Protein AF-0000000079879321 (afdb_homodimer)

Organism: NCBI:txid29920

Structure (mmCIF, N/CA/C/O backbone):
data_AF-0000000079879321-model_v1
#
loop_
_entity.id
_entity.type
_entity.pdbx_description
1 polymer 'Retrotransposon gag domain-containing protein'
#
loop_
_atom_site.group_PDB
_atom_site.id
_atom_site.type_symbol
_atom_site.label_atom_id
_atom_site.label_alt_id
_atom_site.label_comp_id
_atom_site.label_asym_id
_atom_site.label_entity_id
_atom_site.label_seq_id
_atom_site.pdbx_PDB_ins_code
_atom_site.Cartn_x
_atom_site.Cartn_y
_atom_site.Cartn_z
_atom_site.occupancy
_atom_site.B_iso_or_equiv
_atom_site.auth_seq_id
_atom_site.auth_comp_id
_atom_site.auth_asym_id
_atom_site.auth_atom_id
_atom_site.pdbx_PDB_model_num
ATOM 1 N N . MET A 1 1 ? -42.531 7.75 -38.906 1 34.31 1 MET A N 1
ATOM 2 C CA . MET A 1 1 ? -41.281 7.082 -38.562 1 34.31 1 MET A CA 1
ATOM 3 C C . MET A 1 1 ? -40.406 7.988 -37.719 1 34.31 1 MET A C 1
ATOM 5 O O . MET A 1 1 ? -39.344 7.57 -37.25 1 34.31 1 MET A O 1
ATOM 9 N N . ALA A 1 2 ? -40.469 9.336 -37.844 1 41.25 2 ALA A N 1
ATOM 10 C CA . ALA A 1 2 ? -39.562 10.445 -37.594 1 41.25 2 ALA A CA 1
ATOM 11 C C . ALA A 1 2 ? -39.438 10.727 -36.094 1 41.25 2 ALA A C 1
ATOM 13 O O . ALA A 1 2 ? -38.375 11.031 -35.594 1 41.25 2 ALA A O 1
ATOM 14 N N . MET A 1 3 ? -40.562 10.773 -35.375 1 37.56 3 MET A N 1
ATOM 15 C CA . MET A 1 3 ? -40.625 11.516 -34.125 1 37.56 3 MET A CA 1
ATOM 16 C C . MET A 1 3 ? -39.938 10.758 -33 1 37.56 3 MET A C 1
ATOM 18 O O . MET A 1 3 ? -39.875 11.234 -31.875 1 37.56 3 MET A O 1
ATOM 22 N N . GLU A 1 4 ? -39.844 9.406 -33.094 1 39.94 4 GLU A N 1
ATOM 23 C CA . GLU A 1 4 ? -39.469 8.617 -31.938 1 39.94 4 GLU A CA 1
ATOM 24 C C . GLU A 1 4 ? -38 8.797 -31.609 1 39.94 4 GLU A C 1
ATOM 26 O O . GLU A 1 4 ? -37.531 8.336 -30.562 1 39.94 4 GLU A O 1
ATOM 31 N N . SER A 1 5 ? -37.156 9.289 -32.531 1 41.06 5 SER A N 1
ATOM 32 C CA . SER A 1 5 ? -35.719 9.227 -32.375 1 41.06 5 SER A CA 1
ATOM 33 C C . SER A 1 5 ? -35.25 10.258 -31.359 1 41.06 5 SER A C 1
ATOM 35 O O . SER A 1 5 ? -34.062 10.305 -31.031 1 41.06 5 SER A O 1
ATOM 37 N N . ALA A 1 6 ? -36.031 11.32 -31.078 1 39.09 6 ALA A N 1
ATOM 38 C CA . ALA A 1 6 ? -35.438 12.469 -30.375 1 39.09 6 ALA A CA 1
ATOM 39 C C . ALA A 1 6 ? -35.188 12.141 -28.922 1 39.09 6 ALA A C 1
ATOM 41 O O . ALA A 1 6 ? -34.344 12.773 -28.281 1 39.09 6 ALA A O 1
ATOM 42 N N . LEU A 1 7 ? -36.031 11.328 -28.328 1 34.91 7 LEU A N 1
ATOM 43 C CA . LEU A 1 7 ? -36 11.25 -26.875 1 34.91 7 LEU A CA 1
ATOM 44 C C . LEU A 1 7 ? -34.75 10.5 -26.391 1 34.91 7 LEU A C 1
ATOM 46 O O . LEU A 1 7 ? -34.375 10.641 -25.219 1 34.91 7 LEU A O 1
ATOM 50 N N . LEU A 1 8 ? -34.406 9.5 -27.172 1 35.19 8 LEU A N 1
ATOM 51 C CA . LEU A 1 8 ? -33.438 8.617 -26.516 1 35.19 8 LEU A CA 1
ATOM 52 C C . LEU A 1 8 ? -32.125 9.344 -26.266 1 35.19 8 LEU A C 1
ATOM 54 O O . LEU A 1 8 ? -31.266 8.852 -25.516 1 35.19 8 LEU A O 1
ATOM 58 N N . GLN A 1 9 ? -31.828 10.336 -27.109 1 34.53 9 GLN A N 1
ATOM 59 C CA . GLN A 1 9 ? -30.391 10.578 -27.234 1 34.53 9 GLN A CA 1
ATOM 60 C C . GLN A 1 9 ? -29.844 11.25 -25.969 1 34.53 9 GLN A C 1
ATOM 62 O O . GLN A 1 9 ? -28.672 11.086 -25.641 1 34.53 9 GLN A O 1
ATOM 67 N N . ASN A 1 10 ? -30.547 12.273 -25.5 1 33.62 10 ASN A N 1
ATOM 68 C CA . ASN A 1 10 ? -29.734 13.266 -24.781 1 33.62 10 ASN A CA 1
ATOM 69 C C . ASN A 1 10 ? -29.375 12.789 -23.391 1 33.62 10 ASN A C 1
ATOM 71 O O . ASN A 1 10 ? -30.047 13.117 -22.406 1 33.62 10 ASN A O 1
ATOM 75 N N . GLU A 1 11 ? -29.344 11.547 -23.094 1 36.88 11 GLU A N 1
ATOM 76 C CA . GLU A 1 11 ? -28.766 11.367 -21.781 1 36.88 11 GLU A CA 1
ATOM 77 C C . GLU A 1 11 ? -27.406 12.055 -21.672 1 36.88 11 GLU A C 1
ATOM 79 O O . GLU A 1 11 ? -26.406 11.539 -22.156 1 36.88 11 GLU A O 1
ATOM 84 N N . GLN A 1 12 ? -27.406 13.352 -21.906 1 35 12 GLN A N 1
ATOM 85 C CA . GLN A 1 12 ? -26.203 14.125 -21.625 1 35 12 GLN A CA 1
ATOM 86 C C . GLN A 1 12 ? -25.578 13.719 -20.297 1 35 12 GLN A C 1
ATOM 88 O O . GLN A 1 12 ? -26.234 13.773 -19.25 1 35 12 GLN A O 1
ATOM 93 N N . GLN A 1 13 ? -24.828 12.648 -20.297 1 37.25 13 GLN A N 1
ATOM 94 C CA . GLN A 1 13 ? -23.859 12.461 -19.219 1 37.25 13 GLN A CA 1
ATOM 95 C C . GLN A 1 13 ? -23.359 13.805 -18.688 1 37.25 13 GLN A C 1
ATOM 97 O O . GLN A 1 13 ? -22.891 14.641 -19.469 1 37.25 13 GLN A O 1
ATOM 102 N N . CYS A 1 14 ? -24.078 14.5 -17.922 1 34.16 14 CYS A N 1
ATOM 103 C CA . CYS A 1 14 ? -23.688 15.75 -17.266 1 34.16 14 CYS A CA 1
ATOM 104 C C . CYS A 1 14 ? -22.203 15.773 -16.984 1 34.16 14 CYS A C 1
ATOM 106 O O . CYS A 1 14 ? -21.734 15.133 -16.031 1 34.16 14 CYS A O 1
ATOM 108 N N . THR A 1 15 ? -21.359 15.734 -17.938 1 41.88 15 THR A N 1
ATOM 109 C CA . THR A 1 15 ? -19.906 15.883 -18.062 1 41.88 15 THR A CA 1
ATOM 110 C C . THR A 1 15 ? -19.438 17.172 -17.391 1 41.88 15 THR A C 1
ATOM 112 O O . THR A 1 15 ? -18.297 17.594 -17.562 1 41.88 15 THR A O 1
ATOM 115 N N . LEU A 1 16 ? -20.391 18.016 -17 1 41.34 16 LEU A N 1
ATOM 116 C CA . LEU A 1 16 ? -19.844 19.312 -16.609 1 41.34 16 LEU A CA 1
ATOM 117 C C . LEU A 1 16 ? -18.844 19.156 -15.469 1 41.34 16 LEU A C 1
ATOM 119 O O . LEU A 1 16 ? -17.984 20.016 -15.281 1 41.34 16 LEU A O 1
ATOM 123 N N . PHE A 1 17 ? -19.344 18.516 -14.391 1 43 17 PHE A N 1
ATOM 124 C CA . PHE A 1 17 ? -18.453 18.531 -13.227 1 43 17 PHE A CA 1
ATOM 125 C C . PHE A 1 17 ? -17.422 17.406 -13.312 1 43 17 PHE A C 1
ATOM 127 O O . PHE A 1 17 ? -17.781 16.25 -13.57 1 43 17 PHE A O 1
ATOM 134 N N . PRO A 1 18 ? -16.203 17.844 -13.578 1 47.19 18 PRO A N 1
ATOM 135 C CA . PRO A 1 18 ? -15.211 16.781 -13.617 1 47.19 18 PRO A CA 1
ATOM 136 C C . PRO A 1 18 ? -15.461 15.711 -12.555 1 47.19 18 PRO A C 1
ATOM 138 O O . PRO A 1 18 ? -16.031 16 -11.5 1 47.19 18 PRO A O 1
ATOM 141 N N . THR A 1 19 ? -15.539 14.5 -12.922 1 50.75 19 THR A N 1
ATOM 142 C CA . THR A 1 19 ? -15.555 13.445 -11.914 1 50.75 19 THR A CA 1
ATOM 143 C C . THR A 1 19 ? -14.438 13.656 -10.898 1 50.75 19 THR A C 1
ATOM 145 O O . THR A 1 19 ? -13.492 14.406 -11.156 1 50.75 19 THR A O 1
ATOM 148 N N . TRP A 1 20 ? -14.641 13.234 -9.68 1 45.25 20 TRP A N 1
ATOM 149 C CA . TRP A 1 20 ? -13.609 13.352 -8.656 1 45.25 20 TRP A CA 1
ATOM 150 C C . TRP A 1 20 ? -12.242 12.938 -9.203 1 45.25 20 TRP A C 1
ATOM 152 O O . TRP A 1 20 ? -11.234 13.594 -8.938 1 45.25 20 TRP A O 1
ATOM 162 N N . ALA A 1 21 ? -12.344 11.922 -10.031 1 50.78 21 ALA A N 1
ATOM 163 C CA . ALA A 1 21 ? -11.117 11.484 -10.688 1 50.78 21 ALA A CA 1
ATOM 164 C C . ALA A 1 21 ? -10.562 12.57 -11.602 1 50.78 21 ALA A C 1
ATOM 166 O O . ALA A 1 21 ? -9.352 12.805 -11.648 1 50.78 21 ALA A O 1
ATOM 167 N N . GLN A 1 22 ? -11.438 13.195 -12.258 1 53.81 22 GLN A N 1
ATOM 168 C CA . GLN A 1 22 ? -11.023 14.258 -13.164 1 53.81 22 GLN A CA 1
ATOM 169 C C . GLN A 1 22 ? -10.547 15.484 -12.391 1 53.81 22 GLN A C 1
ATOM 171 O O . GLN A 1 22 ? -9.562 16.125 -12.758 1 53.81 22 GLN A O 1
ATOM 176 N N . LEU A 1 23 ? -11.211 15.883 -11.383 1 52.97 23 LEU A N 1
ATOM 177 C CA . LEU A 1 23 ? -10.805 17 -10.547 1 52.97 23 LEU A CA 1
ATOM 178 C C . LEU A 1 23 ? -9.453 16.734 -9.891 1 52.97 23 LEU A C 1
ATOM 180 O O . LEU A 1 23 ? -8.578 17.594 -9.883 1 52.97 23 LEU A O 1
ATOM 184 N N . LYS A 1 24 ? -9.266 15.523 -9.438 1 51.12 24 LYS A N 1
ATOM 185 C CA . LYS A 1 24 ? -7.984 15.102 -8.898 1 51.12 24 LYS A CA 1
ATOM 186 C C . LYS A 1 24 ? -6.871 15.258 -9.93 1 51.12 24 LYS A C 1
ATOM 188 O O . LYS A 1 24 ? -5.793 15.758 -9.617 1 51.12 24 LYS A O 1
ATOM 193 N N . GLN A 1 25 ? -7.258 14.891 -11.117 1 55.41 25 GLN A N 1
ATOM 194 C CA . GLN A 1 25 ? -6.281 15.016 -12.195 1 55.41 25 GLN A CA 1
ATOM 195 C C . GLN A 1 25 ? -5.984 16.484 -12.492 1 55.41 25 GLN A C 1
ATOM 197 O O . GLN A 1 25 ? -4.832 16.859 -12.719 1 55.41 25 GLN A O 1
ATOM 202 N N . GLN A 1 26 ? -6.922 17.297 -12.5 1 52.28 26 GLN A N 1
ATOM 203 C CA . GLN A 1 26 ? -6.719 18.719 -12.797 1 52.28 26 GLN A CA 1
ATOM 204 C C . GLN A 1 26 ? -5.93 19.391 -11.68 1 52.28 26 GLN A C 1
ATOM 206 O O . GLN A 1 26 ? -5.043 20.219 -11.953 1 52.28 26 GLN A O 1
ATOM 211 N N . LEU A 1 27 ? -6.203 19.172 -10.539 1 52.53 27 LEU A N 1
ATOM 212 C CA . LEU A 1 27 ? -5.496 19.797 -9.422 1 52.53 27 LEU A CA 1
ATOM 213 C C . LEU A 1 27 ? -4.047 19.328 -9.367 1 52.53 27 LEU A C 1
ATOM 215 O O . LEU A 1 27 ? -3.146 20.109 -9.055 1 52.53 27 LEU A O 1
ATOM 219 N N . SER A 1 28 ? -3.889 18.078 -9.781 1 54.16 28 SER A N 1
ATOM 220 C CA . SER A 1 28 ? -2.514 17.594 -9.875 1 54.16 28 SER A CA 1
ATOM 221 C C . SER A 1 28 ? -1.718 18.406 -10.898 1 54.16 28 SER A C 1
ATOM 223 O O . SER A 1 28 ? -0.492 18.5 -10.797 1 54.16 28 SER A O 1
ATOM 225 N N . ARG A 1 29 ? -2.373 18.922 -11.859 1 50.75 29 ARG A N 1
ATOM 226 C CA . ARG A 1 29 ? -1.717 19.734 -12.875 1 50.75 29 ARG A CA 1
ATOM 227 C C . ARG A 1 29 ? -1.3 21.094 -12.312 1 50.75 29 ARG A C 1
ATOM 229 O O . ARG A 1 29 ? -0.275 21.641 -12.711 1 50.75 29 ARG A O 1
ATOM 236 N N . VAL A 1 30 ? -2.016 21.703 -11.648 1 48.59 30 VAL A N 1
ATOM 237 C CA . VAL A 1 30 ? -1.719 23.047 -11.148 1 48.59 30 VAL A CA 1
ATOM 238 C C . VAL A 1 30 ? -0.737 22.953 -9.984 1 48.59 30 VAL A C 1
ATOM 240 O O . VAL A 1 30 ? 0.076 23.859 -9.781 1 48.59 30 VAL A O 1
ATOM 243 N N . PHE A 1 31 ? -0.775 22 -9.18 1 47.91 31 PHE A N 1
ATOM 244 C CA . PHE A 1 31 ? 0.153 21.734 -8.086 1 47.91 31 PHE A CA 1
ATOM 245 C C . PHE A 1 31 ? 0.965 20.469 -8.352 1 47.91 31 PHE A C 1
ATOM 247 O O . PHE A 1 31 ? 0.596 19.391 -7.902 1 47.91 31 PHE A O 1
ATOM 254 N N . PRO A 1 32 ? 1.852 20.484 -9.383 1 49.59 32 PRO A N 1
ATOM 255 C CA . PRO A 1 32 ? 2.537 19.438 -10.141 1 49.59 32 PRO A CA 1
ATOM 256 C C . PRO A 1 32 ? 3.229 18.406 -9.242 1 49.59 32 PRO A C 1
ATOM 258 O O . PRO A 1 32 ? 3.045 17.203 -9.422 1 49.59 32 PRO A O 1
ATOM 261 N N . PRO A 1 33 ? 4.633 18.703 -8.906 1 51.84 33 PRO A N 1
ATOM 262 C CA . PRO A 1 33 ? 5.723 17.719 -8.93 1 51.84 33 PRO A CA 1
ATOM 263 C C . PRO A 1 33 ? 5.469 16.531 -8.008 1 51.84 33 PRO A C 1
ATOM 265 O O . PRO A 1 33 ? 5.605 15.383 -8.422 1 51.84 33 PRO A O 1
ATOM 268 N N . LEU A 1 34 ? 5.695 16.797 -6.66 1 54.56 34 LEU A N 1
ATOM 269 C CA . LE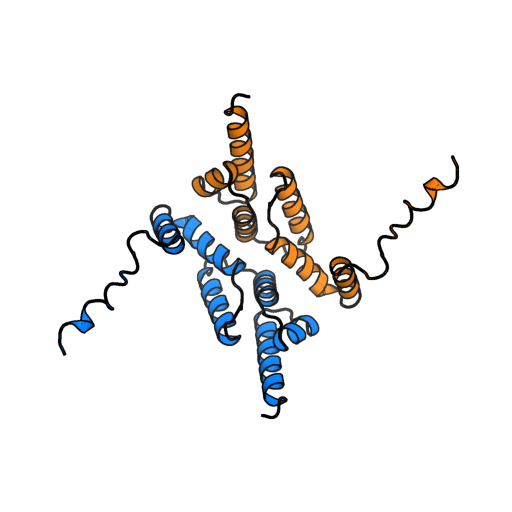U A 1 34 ? 5.492 15.766 -5.652 1 54.56 34 LEU A CA 1
ATOM 270 C C . LEU A 1 34 ? 4.152 15.062 -5.855 1 54.56 34 LEU A C 1
ATOM 272 O O . LEU A 1 34 ? 4.039 13.852 -5.637 1 54.56 34 LEU A O 1
ATOM 276 N N . ASN A 1 35 ? 3.438 15.727 -6.816 1 71.25 35 ASN A N 1
ATOM 277 C CA . ASN A 1 35 ? 2.043 15.305 -6.91 1 71.25 35 ASN A CA 1
ATOM 278 C C . ASN A 1 35 ? 1.877 14.125 -7.863 1 71.25 35 ASN A C 1
ATOM 280 O O . ASN A 1 35 ? 1.122 13.195 -7.582 1 71.25 35 ASN A O 1
ATOM 284 N N . GLN A 1 36 ? 2.865 14.273 -8.844 1 79.81 36 GLN A N 1
ATOM 285 C CA . GLN A 1 36 ? 2.662 13.18 -9.781 1 79.81 36 GLN A CA 1
ATOM 286 C C . GLN A 1 36 ? 3.172 11.859 -9.211 1 79.81 36 GLN A C 1
ATOM 288 O O . GLN A 1 36 ? 2.5 10.828 -9.312 1 79.81 36 GLN A O 1
ATOM 293 N N . ALA A 1 37 ? 4.395 11.914 -8.617 1 82.19 37 ALA A N 1
ATOM 294 C CA . ALA A 1 37 ? 4.973 10.719 -8.008 1 82.19 37 ALA A CA 1
ATOM 295 C C . ALA A 1 37 ? 4.043 10.148 -6.938 1 82.19 37 ALA A C 1
ATOM 297 O O . ALA A 1 37 ? 3.84 8.93 -6.871 1 82.19 37 ALA A O 1
ATOM 298 N N . TYR A 1 38 ? 3.488 11.078 -6.23 1 87.06 38 TYR A N 1
ATOM 299 C CA . TYR A 1 38 ? 2.539 10.656 -5.207 1 87.06 38 TYR A CA 1
ATOM 300 C C . TYR A 1 38 ? 1.329 9.977 -5.832 1 87.06 38 TYR A C 1
ATOM 302 O O . TYR A 1 38 ? 0.874 8.938 -5.348 1 87.06 38 TYR A O 1
ATOM 310 N N . ARG A 1 39 ? 0.84 10.547 -6.832 1 88.25 39 ARG A N 1
ATOM 311 C CA . ARG A 1 39 ? -0.36 10.008 -7.461 1 88.25 39 ARG A CA 1
ATOM 312 C C . ARG A 1 39 ? -0.112 8.602 -8 1 88.25 39 ARG A C 1
ATOM 314 O O . ARG A 1 39 ? -0.945 7.711 -7.824 1 88.25 39 ARG A O 1
ATOM 321 N N . ILE A 1 40 ? 0.993 8.43 -8.641 1 90.75 40 ILE A N 1
ATOM 322 C CA . ILE A 1 40 ? 1.331 7.125 -9.195 1 90.75 40 ILE A CA 1
ATOM 323 C C . ILE A 1 40 ? 1.503 6.117 -8.062 1 90.75 40 ILE A C 1
ATOM 325 O O . ILE A 1 40 ? 0.959 5.012 -8.125 1 90.75 40 ILE A O 1
ATOM 329 N N . GLN A 1 41 ? 2.238 6.52 -7.043 1 92 41 GLN A N 1
ATOM 330 C CA . GLN A 1 41 ? 2.469 5.637 -5.906 1 92 41 GLN A CA 1
ATOM 331 C C . GLN A 1 41 ? 1.16 5.297 -5.199 1 92 41 GLN A C 1
ATOM 333 O O . GLN A 1 41 ? 0.943 4.152 -4.797 1 92 41 GLN A O 1
ATOM 338 N N . SER A 1 42 ? 0.322 6.312 -5.004 1 93.12 42 SER A N 1
ATOM 339 C CA . SER A 1 42 ? -0.978 6.105 -4.375 1 93.12 42 SER A CA 1
ATOM 340 C C . SER A 1 42 ? -1.817 5.102 -5.156 1 93.12 42 SER A C 1
ATOM 342 O O . SER A 1 42 ? -2.416 4.195 -4.574 1 93.12 42 SER A O 1
ATOM 344 N N . ARG A 1 43 ? -1.851 5.234 -6.418 1 93.75 43 ARG A N 1
ATOM 345 C CA . ARG A 1 43 ? -2.604 4.316 -7.266 1 93.75 43 ARG A CA 1
ATOM 346 C C . ARG A 1 43 ? -2.012 2.91 -7.211 1 93.75 43 ARG A C 1
ATOM 348 O O . ARG A 1 43 ? -2.746 1.923 -7.168 1 93.75 43 ARG A O 1
ATOM 355 N N . PHE A 1 44 ? -0.698 2.854 -7.242 1 95.12 44 PHE A N 1
ATOM 356 C CA . PHE A 1 44 ? -0.012 1.57 -7.152 1 95.12 44 PHE A CA 1
ATOM 357 C C . PHE A 1 44 ? -0.396 0.841 -5.871 1 95.12 44 PHE A C 1
ATOM 359 O O . PHE A 1 44 ? -0.764 -0.335 -5.906 1 95.12 44 PHE A O 1
ATOM 366 N N . LEU A 1 45 ? -0.382 1.513 -4.781 1 94.94 45 LEU A N 1
ATOM 367 C CA . LEU A 1 45 ? -0.643 0.915 -3.479 1 94.94 45 LEU A CA 1
ATOM 368 C C . LEU A 1 45 ? -2.105 0.506 -3.35 1 94.94 45 LEU A C 1
ATOM 370 O O . LEU A 1 45 ? -2.432 -0.433 -2.621 1 94.94 45 LEU A O 1
ATOM 374 N N . ALA A 1 46 ? -2.955 1.153 -4.152 1 94.44 46 ALA A N 1
ATOM 375 C CA . ALA A 1 46 ? -4.395 0.926 -4.02 1 94.44 46 ALA A CA 1
ATOM 376 C C . ALA A 1 46 ? -4.887 -0.094 -5.043 1 94.44 46 ALA A C 1
ATOM 378 O O . ALA A 1 46 ? -6.031 -0.544 -4.977 1 94.44 46 ALA A O 1
ATOM 379 N N . THR A 1 47 ? -4.07 -0.443 -5.957 1 96.25 47 THR A N 1
ATOM 380 C CA . THR A 1 47 ? -4.48 -1.271 -7.086 1 96.25 47 THR A CA 1
ATOM 381 C C . THR A 1 47 ? -4.871 -2.67 -6.613 1 96.25 47 THR A C 1
ATOM 383 O O . THR A 1 47 ? -4.16 -3.281 -5.812 1 96.25 47 THR A O 1
ATOM 386 N N . GLN A 1 48 ? -6.012 -3.17 -7.121 1 96.88 48 GLN A N 1
ATOM 387 C CA . GLN A 1 48 ? -6.531 -4.512 -6.875 1 96.88 48 GLN A CA 1
ATOM 388 C C . GLN A 1 48 ? -6.953 -5.184 -8.18 1 96.88 48 GLN A C 1
ATOM 390 O O . GLN A 1 48 ? -7.375 -4.512 -9.125 1 96.88 48 GLN A O 1
ATOM 395 N N . GLN A 1 49 ? -6.914 -6.504 -8.117 1 97.62 49 GLN A N 1
ATOM 396 C CA . GLN A 1 49 ? -7.34 -7.254 -9.289 1 97.62 49 GLN A CA 1
ATOM 397 C C . GLN A 1 49 ? -8.836 -7.082 -9.539 1 97.62 49 GLN A C 1
ATOM 399 O O . GLN A 1 49 ? -9.25 -6.832 -10.672 1 97.62 49 GLN A O 1
ATOM 404 N N . GLY A 1 50 ? -9.617 -7.254 -8.477 1 95.31 50 GLY A N 1
ATOM 405 C CA . GLY A 1 50 ? -11.062 -7.152 -8.641 1 95.31 50 GLY A CA 1
ATOM 406 C C . GLY A 1 50 ? -11.609 -8.125 -9.672 1 95.31 50 GLY A C 1
ATOM 407 O O . GLY A 1 50 ? -11.352 -9.328 -9.594 1 95.31 50 GLY A O 1
ATOM 408 N N . LYS A 1 51 ? -12.359 -7.605 -10.664 1 96 51 LYS A N 1
ATOM 409 C CA . LYS A 1 51 ? -12.984 -8.438 -11.688 1 96 51 LYS A CA 1
ATOM 410 C C . LYS A 1 51 ? -12.086 -8.586 -12.906 1 96 51 LYS A C 1
ATOM 412 O O . LYS A 1 51 ? -12.383 -9.352 -13.82 1 96 51 LYS A O 1
ATOM 417 N N . LYS A 1 52 ? -11.008 -7.977 -12.906 1 95.62 52 LYS A N 1
ATOM 418 C CA . LYS A 1 52 ? -10.094 -8.047 -14.031 1 95.62 52 LYS A CA 1
ATOM 419 C C . LYS A 1 52 ? -9.461 -9.438 -14.148 1 95.62 52 LYS A C 1
ATOM 421 O O . LYS A 1 52 ? -9.266 -10.117 -13.133 1 95.62 52 LYS A O 1
ATOM 426 N N . ASP A 1 53 ? -9.133 -9.711 -15.359 1 96 53 ASP A N 1
ATOM 427 C CA . ASP A 1 53 ? -8.305 -10.898 -15.555 1 96 53 ASP A CA 1
ATOM 428 C C . ASP A 1 53 ? -6.918 -10.711 -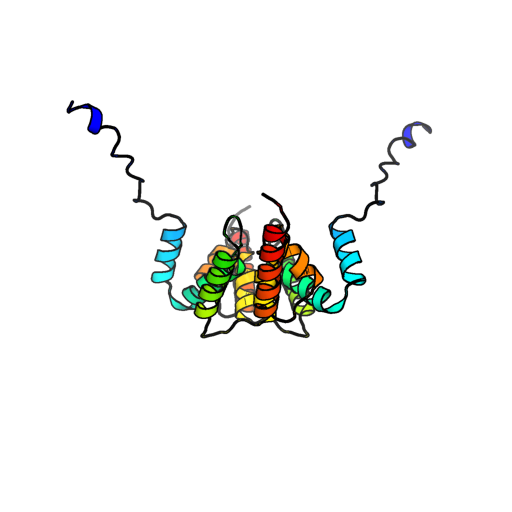14.938 1 96 53 ASP A C 1
ATOM 430 O O . ASP A 1 53 ? -6.422 -9.586 -14.852 1 96 53 ASP A O 1
ATOM 434 N N . LEU A 1 54 ? -6.32 -11.797 -14.594 1 97.62 54 LEU A N 1
ATOM 435 C CA . LEU A 1 54 ? -5.027 -11.766 -13.922 1 97.62 54 LEU A CA 1
ATOM 436 C C . LEU A 1 54 ? -3.99 -11.047 -14.773 1 97.62 54 LEU A C 1
ATOM 438 O O . LEU A 1 54 ? -3.205 -10.242 -14.266 1 97.62 54 LEU A O 1
ATOM 442 N N . LEU A 1 55 ? -3.949 -11.344 -16.016 1 96.56 55 LEU A N 1
ATOM 443 C CA . LEU A 1 55 ? -2.973 -10.727 -16.906 1 96.56 55 LEU A CA 1
ATOM 444 C C . LEU A 1 55 ? -3.186 -9.219 -16.984 1 96.56 55 LEU A C 1
ATOM 446 O O . LEU A 1 55 ? -2.221 -8.453 -17.016 1 96.56 55 LEU A O 1
ATOM 450 N N . ASP A 1 56 ? -4.418 -8.75 -17.031 1 97.56 56 ASP A N 1
ATOM 451 C CA . ASP A 1 56 ? -4.727 -7.328 -17.047 1 97.56 56 ASP A CA 1
ATOM 452 C C . ASP A 1 56 ? -4.281 -6.652 -15.758 1 97.56 56 ASP A C 1
ATOM 454 O O . ASP A 1 56 ? -3.754 -5.539 -15.781 1 97.56 56 ASP A O 1
ATOM 458 N N . TYR A 1 57 ? -4.578 -7.324 -14.703 1 97.88 57 TYR A N 1
ATOM 459 C CA . TYR A 1 57 ? -4.148 -6.828 -13.398 1 97.88 57 TYR A CA 1
ATOM 460 C C . TYR A 1 57 ? -2.633 -6.68 -13.344 1 97.88 57 TYR A C 1
ATOM 462 O O . TYR A 1 57 ? -2.119 -5.645 -12.914 1 97.88 57 TYR A O 1
ATOM 470 N N . VAL A 1 58 ? -1.842 -7.645 -13.766 1 97.75 58 VAL A N 1
ATOM 471 C CA . VAL A 1 58 ? -0.383 -7.641 -13.773 1 97.75 58 VAL A CA 1
ATOM 472 C C . VAL A 1 58 ? 0.128 -6.504 -14.656 1 97.75 58 VAL A C 1
ATOM 474 O O . VAL A 1 58 ? 1.06 -5.789 -14.273 1 97.75 58 VAL A O 1
ATOM 477 N N . GLN A 1 59 ? -0.481 -6.352 -15.797 1 97.62 59 GLN A N 1
ATOM 478 C CA . GLN A 1 59 ? -0.064 -5.301 -16.719 1 97.62 59 GLN A CA 1
ATOM 479 C C . GLN A 1 59 ? -0.289 -3.918 -16.109 1 97.62 59 GLN A C 1
ATOM 481 O O . GLN A 1 59 ? 0.527 -3.012 -16.281 1 97.62 59 GLN A O 1
ATOM 486 N N . GLU A 1 60 ? -1.397 -3.742 -15.469 1 97.19 60 GLU A N 1
ATOM 487 C CA . GLU A 1 60 ? -1.66 -2.482 -14.781 1 97.19 60 GLU A CA 1
ATOM 488 C C . GLU A 1 60 ? -0.589 -2.189 -13.734 1 97.19 60 GLU A C 1
ATOM 490 O O . GLU A 1 60 ? -0.069 -1.074 -13.664 1 97.19 60 GLU A O 1
ATOM 495 N N . LEU A 1 61 ? -0.254 -3.172 -12.945 1 96.81 61 LEU A N 1
ATOM 496 C CA . LEU A 1 61 ? 0.781 -3.006 -11.93 1 96.81 61 LEU A CA 1
ATOM 497 C C . LEU A 1 61 ? 2.117 -2.646 -12.57 1 96.81 61 LEU A C 1
ATOM 499 O O . LEU A 1 61 ? 2.811 -1.739 -12.102 1 96.81 61 LEU A O 1
ATOM 503 N N . ARG A 1 62 ? 2.459 -3.311 -13.586 1 95.25 62 ARG A N 1
ATOM 504 C CA . ARG A 1 62 ? 3.727 -3.064 -14.266 1 95.25 62 ARG A CA 1
ATOM 505 C C . ARG A 1 62 ? 3.779 -1.65 -14.836 1 95.25 62 ARG A C 1
ATOM 507 O O . ARG A 1 62 ? 4.828 -1.005 -14.805 1 95.25 62 ARG A O 1
ATOM 514 N N . T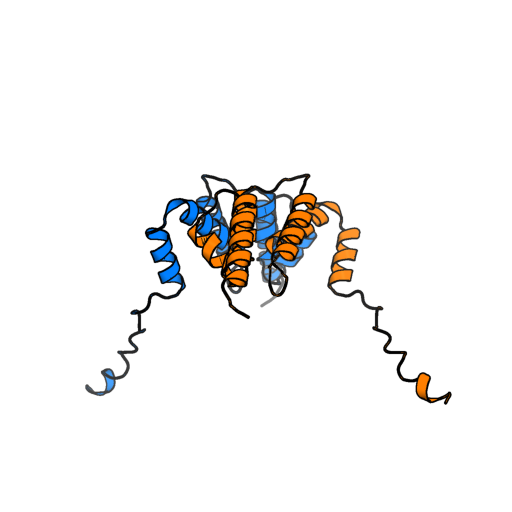HR A 1 63 ? 2.697 -1.211 -15.391 1 95.56 63 THR A N 1
ATOM 515 C CA . THR A 1 63 ? 2.613 0.146 -15.922 1 95.56 63 THR A CA 1
ATOM 516 C C . THR A 1 63 ? 2.848 1.173 -14.812 1 95.56 63 THR A C 1
ATOM 518 O O . THR A 1 63 ? 3.604 2.129 -15 1 95.56 63 THR A O 1
ATOM 521 N N . LEU A 1 64 ? 2.225 0.982 -13.688 1 93.75 64 LEU A N 1
ATOM 522 C CA . LEU A 1 64 ? 2.379 1.892 -12.562 1 93.75 64 LEU A CA 1
ATOM 523 C C . LEU A 1 64 ? 3.809 1.862 -12.031 1 93.75 64 LEU A C 1
ATOM 525 O O . LEU A 1 64 ? 4.379 2.908 -11.711 1 93.75 64 LEU A O 1
ATOM 529 N N . ILE A 1 65 ? 4.406 0.696 -11.969 1 93.56 65 ILE A N 1
ATOM 530 C CA . ILE A 1 65 ? 5.785 0.545 -11.516 1 93.56 65 ILE A CA 1
ATOM 531 C C . ILE A 1 65 ? 6.719 1.312 -12.453 1 93.56 65 ILE A C 1
ATOM 533 O O . ILE A 1 65 ? 7.637 1.995 -12 1 93.56 65 ILE A O 1
ATOM 537 N N . ALA A 1 66 ? 6.477 1.173 -13.688 1 91.94 66 ALA A N 1
ATOM 538 C CA . ALA A 1 66 ? 7.285 1.868 -14.688 1 91.94 66 ALA A CA 1
ATOM 539 C C . ALA A 1 66 ? 7.223 3.379 -14.484 1 91.94 66 ALA A C 1
ATOM 541 O O . ALA A 1 66 ? 8.195 4.086 -14.75 1 91.94 66 ALA A O 1
ATOM 542 N N . GLY A 1 67 ? 6.094 3.848 -13.984 1 87.94 67 GLY A N 1
ATOM 543 C CA . GLY A 1 67 ? 5.906 5.27 -13.734 1 87.94 67 GLY A CA 1
ATOM 544 C C . GLY A 1 67 ? 6.707 5.773 -12.539 1 87.94 67 GLY A C 1
ATOM 545 O O . GLY A 1 67 ? 6.852 6.98 -12.352 1 87.94 67 GLY A O 1
ATOM 546 N N . THR A 1 68 ? 7.195 4.859 -11.797 1 84.56 68 THR A N 1
ATOM 547 C CA . THR A 1 68 ? 7.992 5.238 -10.633 1 84.56 68 THR A CA 1
ATOM 548 C C . THR A 1 68 ? 9.484 5.059 -10.914 1 84.56 68 THR A C 1
ATOM 550 O O . THR A 1 68 ? 10.273 4.863 -9.992 1 84.56 68 THR A O 1
ATOM 553 N N . ALA A 1 69 ? 9.859 5.074 -12.07 1 76.75 69 ALA A N 1
ATOM 554 C CA . ALA A 1 69 ? 11.211 4.762 -12.516 1 76.75 69 ALA A CA 1
ATOM 555 C C . ALA A 1 69 ? 12.234 5.672 -11.852 1 76.75 69 ALA A C 1
ATOM 557 O O . ALA A 1 69 ? 13.367 5.258 -11.578 1 76.75 69 ALA A O 1
ATOM 558 N N . ALA A 1 70 ? 11.883 6.848 -11.562 1 74.56 70 ALA A N 1
ATOM 559 C CA . ALA A 1 70 ? 12.805 7.773 -10.914 1 74.56 70 ALA A CA 1
ATOM 560 C C . ALA A 1 70 ? 13.109 7.332 -9.484 1 74.56 70 ALA A C 1
ATOM 562 O O . ALA A 1 70 ? 14.195 7.59 -8.961 1 74.56 70 ALA A O 1
ATOM 563 N N . ASP A 1 71 ? 12.18 6.582 -8.898 1 76.94 71 ASP A N 1
ATOM 564 C CA . ASP A 1 71 ? 12.305 6.027 -7.551 1 76.94 71 ASP A CA 1
ATOM 565 C C . ASP A 1 71 ? 11.773 4.598 -7.492 1 76.94 71 ASP A C 1
ATOM 567 O O . ASP A 1 71 ? 10.625 4.375 -7.082 1 76.94 71 ASP A O 1
ATOM 571 N N . PRO A 1 72 ? 12.617 3.77 -7.91 1 81.25 72 PRO A N 1
ATOM 572 C CA . PRO A 1 72 ? 12.125 2.396 -8.055 1 81.25 72 PRO A CA 1
ATOM 573 C C . PRO A 1 72 ? 11.602 1.819 -6.738 1 81.25 72 PRO A C 1
ATOM 575 O O . PRO A 1 72 ? 12.172 2.078 -5.676 1 81.25 72 PRO A O 1
ATOM 578 N N . LEU A 1 73 ? 10.562 1.179 -6.871 1 86.56 73 LEU A N 1
ATOM 579 C CA . LEU A 1 73 ? 9.945 0.535 -5.715 1 86.56 73 LEU A CA 1
ATOM 580 C C . LEU A 1 73 ? 10.688 -0.739 -5.336 1 86.56 73 LEU A C 1
ATOM 582 O O . LEU A 1 73 ? 11.133 -1.486 -6.211 1 86.56 73 LEU A O 1
ATOM 586 N N . PRO A 1 74 ? 10.812 -0.911 -4.078 1 87.88 74 PRO A N 1
ATOM 587 C CA . PRO A 1 74 ? 11.453 -2.164 -3.666 1 87.88 74 PRO A CA 1
ATOM 588 C C . PRO A 1 74 ? 10.648 -3.396 -4.082 1 87.88 74 PRO A C 1
ATOM 590 O O . PRO A 1 74 ? 9.414 -3.365 -4.082 1 87.88 74 PRO A O 1
ATOM 593 N N . GLU A 1 75 ? 11.43 -4.469 -4.32 1 89.56 75 GLU A N 1
ATOM 594 C CA . GLU A 1 75 ? 10.82 -5.73 -4.734 1 89.56 75 GLU A CA 1
ATOM 595 C C . GLU A 1 75 ? 9.844 -6.246 -3.682 1 89.56 75 GLU A C 1
ATOM 597 O O . GLU A 1 75 ? 8.773 -6.754 -4.02 1 89.56 75 GLU A O 1
ATOM 602 N N . ALA A 1 76 ? 10.195 -6.043 -2.449 1 89 76 ALA A N 1
ATOM 603 C CA . ALA A 1 76 ? 9.359 -6.543 -1.361 1 89 76 ALA A CA 1
ATOM 604 C C . ALA A 1 76 ? 7.992 -5.859 -1.359 1 89 76 ALA A C 1
ATOM 606 O O . ALA A 1 76 ? 6.973 -6.5 -1.098 1 89 76 ALA A O 1
ATOM 607 N N . ILE A 1 77 ? 7.965 -4.609 -1.682 1 91.81 77 ILE A N 1
ATOM 608 C CA . ILE A 1 77 ? 6.719 -3.854 -1.725 1 91.81 77 ILE A CA 1
ATOM 609 C C . ILE A 1 77 ? 5.898 -4.277 -2.941 1 91.81 77 ILE A C 1
ATOM 611 O O . ILE A 1 77 ? 4.691 -4.504 -2.838 1 91.81 77 ILE A O 1
ATOM 615 N N . THR A 1 78 ? 6.574 -4.383 -4.066 1 94.12 78 THR A N 1
ATOM 616 C CA . THR A 1 78 ? 5.902 -4.805 -5.289 1 94.12 78 THR A CA 1
ATOM 617 C C . THR A 1 78 ? 5.266 -6.18 -5.109 1 94.12 78 THR A C 1
ATOM 619 O O . THR A 1 78 ? 4.121 -6.398 -5.512 1 94.12 78 THR A O 1
ATOM 622 N N . LEU A 1 79 ? 5.996 -7.039 -4.508 1 94.75 79 LEU A N 1
ATOM 623 C CA . LEU A 1 79 ? 5.496 -8.383 -4.23 1 94.75 79 LEU A CA 1
ATOM 624 C C . LEU A 1 79 ? 4.27 -8.328 -3.326 1 94.75 79 LEU A C 1
ATOM 626 O O . LEU A 1 79 ? 3.258 -8.969 -3.609 1 94.75 79 LEU A O 1
ATOM 630 N N . THR A 1 80 ? 4.359 -7.59 -2.23 1 93.94 80 THR A N 1
ATOM 631 C CA . THR A 1 80 ? 3.275 -7.5 -1.261 1 93.94 80 THR A CA 1
ATOM 632 C C . THR A 1 80 ? 2.021 -6.918 -1.903 1 93.94 80 THR A C 1
ATOM 634 O O . THR A 1 80 ? 0.917 -7.426 -1.698 1 93.94 80 THR A O 1
ATOM 637 N N . VAL A 1 81 ? 2.178 -5.859 -2.693 1 96 81 VAL A N 1
ATOM 638 C CA . VAL A 1 81 ? 1.04 -5.223 -3.35 1 96 81 VAL A CA 1
ATOM 639 C C . VAL A 1 81 ? 0.376 -6.215 -4.305 1 96 81 VAL A C 1
ATOM 641 O O . VAL A 1 81 ? -0.852 -6.324 -4.34 1 96 81 VAL A O 1
ATOM 644 N N . PHE A 1 82 ? 1.158 -6.93 -5.113 1 97.38 82 PHE A N 1
ATOM 645 C CA . PHE A 1 82 ? 0.619 -7.934 -6.023 1 97.38 82 PHE A CA 1
ATOM 646 C C . PHE A 1 82 ? -0.171 -8.984 -5.258 1 97.38 82 PHE A C 1
ATOM 648 O O . PHE A 1 82 ? -1.314 -9.289 -5.605 1 97.38 82 PHE A O 1
ATOM 655 N N . MET A 1 83 ? 0.417 -9.516 -4.215 1 95.81 83 MET A N 1
ATOM 656 C CA . MET A 1 83 ? -0.195 -10.594 -3.447 1 95.81 83 MET A CA 1
ATOM 657 C C . MET A 1 83 ? -1.497 -10.133 -2.801 1 95.81 83 MET A C 1
ATOM 659 O O . MET A 1 83 ? -2.508 -10.836 -2.861 1 95.81 83 MET A O 1
ATOM 663 N N . GLU A 1 84 ? -1.477 -8.961 -2.223 1 94.25 84 GLU A N 1
ATOM 664 C CA . GLU A 1 84 ? -2.654 -8.422 -1.545 1 94.25 84 GLU A CA 1
ATOM 665 C C . GLU A 1 84 ? -3.768 -8.109 -2.539 1 94.25 84 GLU A C 1
ATOM 667 O O . GLU A 1 84 ? -4.949 -8.164 -2.191 1 94.25 84 GLU A O 1
ATOM 672 N N . GLY A 1 85 ? -3.412 -7.805 -3.75 1 97.12 85 GLY A N 1
ATOM 673 C CA . GLY A 1 85 ? -4.391 -7.371 -4.734 1 97.12 85 GLY A CA 1
ATOM 674 C C . GLY A 1 85 ? -5.066 -8.523 -5.453 1 97.12 85 GLY A C 1
ATOM 675 O O . GLY A 1 85 ? -6.07 -8.336 -6.141 1 97.12 85 GLY A O 1
ATOM 676 N N . LEU A 1 86 ? -4.574 -9.695 -5.293 1 97.06 86 LEU A N 1
ATOM 677 C CA . LEU A 1 86 ? -5.137 -10.859 -5.965 1 97.06 86 LEU A CA 1
ATOM 678 C C . LEU A 1 86 ? -6.539 -11.164 -5.449 1 97.06 86 LEU A C 1
ATOM 680 O O . LEU A 1 86 ? -6.785 -11.102 -4.242 1 97.06 86 LEU A O 1
ATOM 684 N N . ARG A 1 87 ? -7.395 -11.508 -6.355 1 96.31 87 ARG A N 1
ATOM 685 C CA . ARG A 1 87 ? -8.695 -12.016 -5.926 1 96.31 87 ARG A CA 1
ATOM 686 C C . ARG A 1 87 ? -8.586 -13.453 -5.422 1 96.31 87 ARG A C 1
ATOM 688 O O . ARG A 1 87 ? -7.602 -14.141 -5.699 1 96.31 87 ARG A O 1
ATOM 695 N N . THR A 1 88 ? -9.656 -13.859 -4.645 1 92.44 88 THR A N 1
ATOM 696 C CA . THR A 1 88 ? -9.695 -15.25 -4.211 1 92.44 88 THR A CA 1
ATOM 697 C C . THR A 1 88 ? -9.789 -16.188 -5.414 1 92.44 88 THR A C 1
ATOM 699 O O . THR A 1 88 ? -10.758 -16.125 -6.18 1 92.44 88 THR A O 1
ATOM 702 N N . SER A 1 89 ? -8.789 -17.047 -5.602 1 92.5 89 SER A N 1
ATOM 703 C CA . SER A 1 89 ? -8.672 -17.922 -6.754 1 92.5 89 SER A CA 1
ATOM 704 C C . SER A 1 89 ? -7.594 -18.984 -6.531 1 92.5 89 SER A C 1
ATOM 706 O O . SER A 1 89 ? -6.926 -19 -5.492 1 92.5 89 SER A O 1
ATOM 708 N N . ALA A 1 90 ? -7.52 -19.891 -7.473 1 92.56 90 ALA A N 1
ATOM 709 C CA . ALA A 1 90 ? -6.445 -20.875 -7.441 1 92.56 90 ALA A CA 1
ATOM 710 C C . ALA A 1 90 ? -5.078 -20.188 -7.5 1 92.56 90 ALA A C 1
ATOM 712 O O . ALA A 1 90 ? -4.129 -20.641 -6.852 1 92.56 90 ALA A O 1
ATOM 713 N N . GLY A 1 91 ? -4.965 -19.109 -8.25 1 95.44 91 GLY A N 1
ATOM 714 C CA . GLY A 1 91 ? -3.725 -18.359 -8.352 1 95.44 91 GLY A CA 1
ATOM 715 C C . GLY A 1 91 ? -3.266 -17.781 -7.027 1 95.44 91 GLY A C 1
ATOM 716 O O . GLY A 1 91 ? -2.096 -17.906 -6.66 1 95.44 91 GLY A O 1
ATOM 717 N N . ARG A 1 92 ? -4.191 -17.156 -6.359 1 94.5 92 ARG A N 1
ATOM 718 C CA . ARG A 1 92 ? -3.855 -16.594 -5.059 1 94.5 92 ARG A CA 1
ATOM 719 C C . ARG A 1 92 ? -3.422 -17.688 -4.082 1 94.5 92 ARG A C 1
ATOM 721 O O . ARG A 1 92 ? -2.412 -17.531 -3.389 1 94.5 92 ARG A O 1
ATOM 728 N N . THR A 1 93 ? -4.18 -18.75 -4.055 1 92.06 93 THR A N 1
ATOM 729 C CA . THR A 1 93 ? -3.885 -19.859 -3.15 1 92.06 93 THR A CA 1
ATOM 730 C C . THR A 1 93 ? -2.467 -20.375 -3.377 1 92.06 93 THR A C 1
ATOM 732 O O . THR A 1 93 ? -1.713 -20.578 -2.422 1 92.06 93 THR A O 1
ATOM 735 N N . GLU A 1 94 ? -2.135 -20.516 -4.57 1 94.31 94 GLU A N 1
ATOM 736 C CA . GLU A 1 94 ? -0.824 -21.078 -4.902 1 94.31 94 GLU A CA 1
ATOM 737 C C . GLU A 1 94 ? 0.29 -20.078 -4.574 1 94.31 94 GLU A C 1
ATOM 739 O O . GLU A 1 94 ? 1.361 -20.484 -4.105 1 94.31 94 GLU A O 1
ATOM 744 N N . VAL A 1 95 ? 0.068 -18.812 -4.82 1 94.62 95 VAL A N 1
ATOM 745 C CA . VAL A 1 95 ? 1.071 -17.797 -4.539 1 94.62 95 VAL A CA 1
ATOM 746 C C . VAL A 1 95 ? 1.384 -17.766 -3.043 1 94.62 95 VAL A C 1
ATOM 748 O O . VAL A 1 95 ? 2.547 -17.672 -2.646 1 94.62 95 VAL A O 1
ATOM 751 N N . PHE A 1 96 ? 0.397 -17.859 -2.238 1 90.88 96 PHE A N 1
ATOM 752 C CA . PHE A 1 96 ? 0.589 -17.812 -0.794 1 90.88 96 PHE A CA 1
ATOM 753 C C . PHE A 1 96 ? 1.182 -19.109 -0.277 1 90.88 96 PHE A C 1
ATOM 755 O O . PHE A 1 96 ? 1.842 -19.141 0.765 1 90.88 96 PHE A O 1
ATOM 762 N N . ARG A 1 97 ? 1.062 -20.156 -1.036 1 90 97 ARG A N 1
ATOM 763 C CA . ARG A 1 97 ? 1.645 -21.438 -0.66 1 90 97 ARG A CA 1
ATOM 764 C C . ARG A 1 97 ? 3.131 -21.484 -0.997 1 90 97 ARG A C 1
ATOM 766 O O . ARG A 1 97 ? 3.943 -21.938 -0.182 1 90 97 ARG A O 1
ATOM 773 N N . VAL A 1 98 ? 3.512 -21.031 -2.164 1 88.38 98 VAL A N 1
ATOM 774 C CA . VAL A 1 98 ? 4.863 -21.156 -2.699 1 88.38 98 VAL A CA 1
ATOM 775 C C . VAL A 1 98 ? 5.781 -20.141 -2.02 1 88.38 98 VAL A C 1
ATOM 777 O O . VAL A 1 98 ? 6.973 -20.391 -1.834 1 88.38 98 VAL A O 1
ATOM 780 N N . HIS A 1 99 ? 5.258 -18.922 -1.603 1 84.44 99 HIS A N 1
ATOM 781 C CA . HIS A 1 99 ? 6.027 -17.859 -0.956 1 84.44 99 HIS A CA 1
ATOM 782 C C . HIS A 1 99 ? 7.191 -17.406 -1.831 1 84.44 99 HIS A C 1
ATOM 784 O O . HIS A 1 99 ? 8.336 -17.391 -1.383 1 84.44 99 HIS A O 1
ATOM 790 N N . SER A 1 100 ? 6.906 -16.859 -2.896 1 87.69 100 SER A N 1
ATOM 791 C CA . SER A 1 100 ? 7.895 -16.375 -3.852 1 87.69 100 SER A CA 1
ATOM 792 C C . SER A 1 100 ? 8.68 -15.203 -3.279 1 87.69 100 SER A C 1
ATOM 794 O O . SER A 1 100 ? 8.148 -14.414 -2.494 1 87.69 100 SER A O 1
ATOM 796 N N . SER A 1 101 ? 9.938 -15.094 -3.699 1 86.56 101 SER A N 1
ATOM 797 C CA . SER A 1 101 ? 10.805 -14.031 -3.215 1 86.56 101 SER A CA 1
ATOM 798 C C . SER A 1 101 ? 10.734 -12.805 -4.117 1 86.56 101 SER A C 1
ATOM 800 O O . SER A 1 101 ? 11.25 -11.734 -3.768 1 86.56 101 SER A O 1
ATOM 802 N N . SER A 1 102 ? 10.172 -12.984 -5.254 1 92.5 102 SER A N 1
ATOM 803 C CA . SER A 1 102 ? 10.055 -11.852 -6.172 1 92.5 102 SER A CA 1
ATOM 804 C C . SER A 1 102 ? 8.648 -11.773 -6.762 1 92.5 102 SER A C 1
ATOM 806 O O . SER A 1 102 ? 7.941 -12.781 -6.836 1 92.5 102 SER A O 1
ATOM 808 N N . SER A 1 103 ? 8.336 -10.547 -7.184 1 95 103 SER A N 1
ATOM 809 C CA . SER A 1 103 ? 7.02 -10.32 -7.77 1 95 103 SER A CA 1
ATOM 810 C C . SER A 1 103 ? 6.863 -11.07 -9.086 1 95 103 SER A C 1
ATOM 812 O O . SER A 1 103 ? 5.801 -11.641 -9.359 1 95 103 SER A O 1
ATOM 814 N N . GLU A 1 104 ? 7.887 -11.125 -9.898 1 96.12 104 GLU A N 1
ATOM 815 C CA . GLU A 1 104 ? 7.789 -11.805 -11.188 1 96.12 104 GLU A CA 1
ATOM 816 C C . GLU A 1 104 ? 7.602 -13.305 -11.008 1 96.12 104 GLU A C 1
ATOM 818 O O . GLU A 1 104 ? 6.848 -13.938 -11.75 1 96.12 104 GLU A O 1
ATOM 823 N N . GLU A 1 105 ? 8.297 -13.836 -10.094 1 96.5 105 GLU A N 1
ATOM 824 C CA . GLU A 1 105 ? 8.086 -15.25 -9.781 1 96.5 105 GLU A CA 1
ATOM 825 C C . GLU A 1 105 ? 6.664 -15.5 -9.305 1 96.5 105 GLU A C 1
ATOM 827 O O . GLU A 1 105 ? 6.031 -16.484 -9.711 1 96.5 105 GLU A O 1
ATOM 832 N N . ALA A 1 106 ? 6.199 -14.664 -8.406 1 97 106 ALA A N 1
ATOM 833 C CA . ALA A 1 106 ? 4.832 -14.797 -7.902 1 97 106 ALA A CA 1
ATOM 834 C C . ALA A 1 106 ? 3.818 -14.719 -9.039 1 97 106 ALA A C 1
ATOM 836 O O . ALA A 1 106 ? 2.838 -15.469 -9.055 1 97 106 ALA A O 1
ATOM 837 N N . VAL A 1 107 ? 4.047 -13.82 -9.953 1 98.06 107 VAL A N 1
ATOM 838 C CA . VAL A 1 107 ? 3.182 -13.68 -11.117 1 98.06 107 VAL A CA 1
ATOM 839 C C . VAL A 1 107 ? 3.16 -14.992 -11.906 1 98.06 107 VAL A C 1
ATOM 841 O O . VAL A 1 107 ? 2.092 -15.477 -12.289 1 98.06 107 VAL A O 1
ATOM 844 N N . SER A 1 108 ? 4.301 -15.531 -12.141 1 98.06 108 SER A N 1
ATOM 845 C CA . SER A 1 108 ? 4.406 -16.781 -12.883 1 98.06 108 SER A CA 1
ATOM 846 C C . SER A 1 108 ? 3.66 -17.906 -12.172 1 98.06 108 SER A C 1
ATOM 848 O O . SER A 1 108 ? 2.947 -18.688 -12.812 1 98.06 108 SER A O 1
ATOM 850 N N . VAL A 1 109 ? 3.838 -17.984 -10.922 1 97.25 109 VAL A N 1
ATOM 851 C CA . VAL A 1 109 ? 3.166 -19 -10.109 1 97.25 109 VAL A CA 1
ATOM 852 C C . VAL A 1 109 ? 1.652 -18.844 -10.242 1 97.25 109 VAL A C 1
ATOM 854 O O . VAL A 1 109 ? 0.936 -19.828 -10.438 1 97.25 109 VAL A O 1
ATOM 857 N N . ALA A 1 110 ? 1.17 -17.609 -10.109 1 97.75 110 ALA A N 1
ATOM 858 C CA . ALA A 1 110 ? -0.263 -17.344 -10.188 1 97.75 110 ALA A CA 1
ATOM 859 C C . ALA A 1 110 ? -0.819 -17.719 -11.555 1 97.75 110 ALA A C 1
ATOM 861 O O . ALA A 1 110 ? -1.861 -18.375 -11.656 1 97.75 110 ALA A O 1
ATOM 862 N N . LEU A 1 111 ? -0.151 -17.297 -12.57 1 97.38 111 LEU A N 1
ATOM 863 C CA . LEU A 1 111 ? -0.602 -17.562 -13.93 1 97.38 111 LEU A CA 1
ATOM 864 C C . LEU A 1 111 ? -0.652 -19.062 -14.211 1 97.38 111 LEU A C 1
ATOM 866 O O . LEU A 1 111 ? -1.607 -19.547 -14.82 1 97.38 111 LEU A O 1
ATOM 870 N N . ASN A 1 112 ? 0.345 -19.75 -13.828 1 96.75 112 ASN A N 1
ATOM 871 C CA . ASN A 1 112 ? 0.398 -21.203 -14.016 1 96.75 112 ASN A CA 1
ATOM 872 C C . ASN A 1 112 ?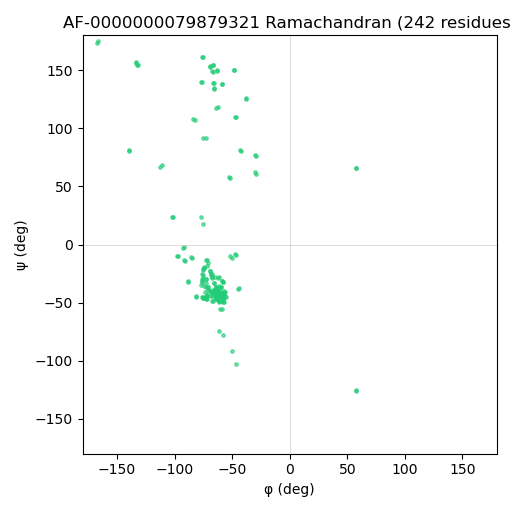 -0.726 -21.906 -13.266 1 96.75 112 ASN A C 1
ATOM 874 O O . ASN A 1 112 ? -1.338 -22.844 -13.797 1 96.75 112 ASN A O 1
ATOM 878 N N . ALA A 1 113 ? -0.962 -21.484 -12.062 1 96 113 ALA A N 1
ATOM 879 C CA . ALA A 1 113 ? -2.027 -22.078 -11.258 1 96 113 ALA A CA 1
ATOM 880 C C . ALA A 1 113 ? -3.393 -21.859 -11.898 1 96 113 ALA A C 1
ATOM 882 O O . ALA A 1 113 ? -4.23 -22.75 -11.914 1 96 113 ALA A O 1
ATOM 883 N N . GLU A 1 114 ? -3.627 -20.641 -12.344 1 94.38 114 GLU A N 1
ATOM 884 C CA . GLU A 1 114 ? -4.895 -20.359 -13.016 1 94.38 114 GLU A CA 1
ATOM 885 C C . GLU A 1 114 ? -5.055 -21.188 -14.281 1 94.38 114 GLU A C 1
ATOM 887 O O . GLU A 1 114 ? -6.152 -21.672 -14.57 1 94.38 114 GLU A O 1
ATOM 892 N N . HIS A 1 115 ? -3.996 -21.297 -15.039 1 93.25 115 HIS A N 1
ATOM 893 C CA . HIS A 1 115 ? -4.016 -22.094 -16.25 1 93.25 115 HIS A CA 1
ATOM 894 C C . HIS A 1 115 ? -4.328 -23.562 -15.945 1 93.25 115 HIS A C 1
ATOM 896 O O . HIS A 1 115 ? -5.152 -24.172 -16.625 1 93.25 115 HIS A O 1
ATOM 902 N N . SER A 1 116 ? -3.701 -24.094 -14.945 1 92 116 SER A N 1
ATOM 903 C CA . SER A 1 116 ? -3.906 -25.484 -14.539 1 92 116 SER A CA 1
ATOM 904 C C . SER A 1 116 ? -5.332 -25.719 -14.055 1 92 116 SER A C 1
ATOM 906 O O . SER A 1 116 ? -5.93 -26.75 -14.344 1 92 116 SER A O 1
ATOM 908 N N . PHE A 1 117 ? -5.828 -24.797 -13.328 1 88.06 117 PHE A N 1
ATOM 909 C CA . PHE A 1 117 ? -7.188 -24.906 -12.805 1 88.06 117 PHE A CA 1
ATOM 910 C C . PHE A 1 117 ? -8.203 -24.906 -13.938 1 88.06 117 PHE A C 1
ATOM 912 O O . PHE A 1 117 ? -9.164 -25.688 -13.922 1 88.06 117 PHE A O 1
ATOM 919 N N . ARG A 1 118 ? -8.078 -24.078 -14.812 1 86.56 118 ARG A N 1
ATOM 920 C CA . ARG A 1 118 ? -8.984 -24 -15.945 1 86.56 118 ARG A CA 1
ATOM 921 C C . ARG A 1 118 ? -8.922 -25.25 -16.797 1 86.56 118 ARG A C 1
ATOM 923 O O . ARG A 1 118 ? -9.938 -25.703 -17.344 1 86.56 118 ARG A O 1
ATOM 930 N N . SER A 1 119 ? -7.73 -25.781 -16.938 1 86.31 119 SER A N 1
ATOM 931 C CA . SER A 1 119 ? -7.547 -26.969 -17.75 1 86.31 119 SER A CA 1
ATOM 932 C C . SER A 1 119 ? -8.102 -28.203 -17.047 1 86.31 119 SER A C 1
ATOM 934 O O . SER A 1 119 ? -8.453 -29.188 -17.703 1 86.31 119 SER A O 1
ATOM 936 N N . ALA A 1 120 ? -8.117 -28.281 -15.781 1 80.31 120 ALA A N 1
ATOM 937 C CA . ALA A 1 120 ? -8.617 -29.406 -15 1 80.31 120 ALA A CA 1
ATOM 938 C C . ALA A 1 120 ? -10.148 -29.422 -14.984 1 80.31 120 ALA A C 1
ATOM 940 O O . ALA A 1 120 ? -10.758 -30.438 -14.664 1 80.31 120 ALA A O 1
ATOM 941 N N . ARG A 1 121 ? -10.898 -28.344 -15.086 1 72.31 121 ARG A N 1
ATOM 942 C CA . ARG A 1 121 ? -12.352 -28.328 -15.094 1 72.31 121 ARG A CA 1
ATOM 943 C C . ARG A 1 121 ? -12.898 -28.797 -16.438 1 72.31 121 ARG A C 1
ATOM 945 O O . ARG A 1 121 ? -12.656 -28.172 -17.469 1 72.31 121 ARG A O 1
ATOM 952 N N . PRO A 1 122 ? -13.156 -30.031 -16.562 1 59.91 122 PRO A N 1
ATOM 953 C CA . PRO A 1 122 ? -13.797 -30.531 -17.781 1 59.91 122 PRO A CA 1
ATOM 954 C C . PRO A 1 122 ? -15 -29.703 -18.188 1 59.91 122 PRO A C 1
ATOM 956 O O . PRO A 1 122 ? -15.688 -29.125 -17.344 1 59.91 122 PRO A O 1
ATOM 959 N N . GLY A 1 123 ? -15.023 -28.922 -19.25 1 44.12 123 GLY A N 1
ATOM 960 C CA . GLY A 1 123 ? -16.297 -28.469 -19.766 1 44.12 123 GLY A CA 1
ATOM 961 C C . GLY A 1 123 ? -17.406 -29.516 -19.641 1 44.12 123 GLY A C 1
ATOM 962 O O . GLY A 1 123 ? -17.109 -30.703 -19.5 1 44.12 123 GLY A O 1
ATOM 963 N N . MET B 1 1 ? -30.719 -13.867 47.594 1 33.16 1 MET B N 1
ATOM 964 C CA . MET B 1 1 ? -29.531 -13.148 47.156 1 33.16 1 MET B CA 1
ATOM 965 C C . MET B 1 1 ? -28.75 -13.969 46.125 1 33.16 1 MET B C 1
ATOM 967 O O . MET B 1 1 ? -27.922 -13.43 45.406 1 33.16 1 MET B O 1
ATOM 971 N N . ALA B 1 2 ? -28.625 -15.328 46.312 1 40.97 2 ALA B N 1
ATOM 972 C CA . ALA B 1 2 ? -27.625 -16.266 45.812 1 40.97 2 ALA B CA 1
ATOM 973 C C . ALA B 1 2 ? -27.844 -16.578 44.344 1 40.97 2 ALA B C 1
ATOM 975 O O . ALA B 1 2 ? -26.875 -16.719 43.562 1 40.97 2 ALA B O 1
ATOM 976 N N . MET B 1 3 ? -29.078 -16.828 43.969 1 38.91 3 MET B N 1
ATOM 977 C CA . MET B 1 3 ? -29.312 -17.609 42.75 1 38.91 3 MET B CA 1
ATOM 978 C C . MET B 1 3 ? -29.062 -16.766 41.5 1 38.91 3 MET B C 1
ATOM 980 O O . MET B 1 3 ? -29.172 -17.266 40.375 1 38.91 3 MET B O 1
ATOM 984 N N . GLU B 1 4 ? -29.219 -15.414 41.625 1 40.53 4 GLU B N 1
ATOM 985 C CA . GLU B 1 4 ? -29.25 -14.602 40.406 1 40.53 4 GLU B CA 1
ATOM 986 C C . GLU B 1 4 ? -27.859 -14.523 39.75 1 40.53 4 GLU B C 1
ATOM 988 O O . GLU B 1 4 ? -27.703 -13.945 38.688 1 40.53 4 GLU B O 1
ATOM 993 N N . SER B 1 5 ? -26.797 -14.883 40.5 1 42.47 5 SER B N 1
ATOM 994 C CA . SER B 1 5 ? -25.453 -14.578 40.031 1 42.47 5 SER B CA 1
ATOM 995 C C . SER B 1 5 ? -25.031 -15.523 38.906 1 42.47 5 SER B C 1
ATOM 997 O O . SER B 1 5 ? -23.969 -15.367 38.344 1 42.47 5 SER B O 1
ATOM 999 N N . ALA B 1 6 ? -25.672 -16.719 38.812 1 39.91 6 ALA B N 1
ATOM 1000 C CA . ALA B 1 6 ? -25.094 -17.75 37.969 1 39.91 6 ALA B CA 1
ATOM 1001 C C . ALA B 1 6 ? -25.219 -17.406 36.5 1 39.91 6 ALA B C 1
ATOM 1003 O O . ALA B 1 6 ? -24.391 -17.812 35.688 1 39.91 6 ALA B O 1
ATOM 1004 N N . LEU B 1 7 ? -26.328 -16.781 36.125 1 35 7 LEU B N 1
ATOM 1005 C CA . LEU B 1 7 ? -26.641 -16.719 34.719 1 35 7 LEU B CA 1
ATOM 1006 C C . LEU B 1 7 ? -25.703 -15.773 33.969 1 35 7 LEU B C 1
ATOM 1008 O O . LEU B 1 7 ? -25.469 -15.93 32.781 1 35 7 LEU B O 1
ATOM 1012 N N . LEU B 1 8 ? -25.359 -14.688 34.688 1 35.66 8 LEU B N 1
ATOM 1013 C CA . LEU B 1 8 ? -24.734 -13.688 33.812 1 35.66 8 LEU B CA 1
ATOM 1014 C C . LEU B 1 8 ? -23.375 -14.164 33.312 1 35.66 8 LEU B C 1
ATOM 1016 O O . LEU B 1 8 ? -22.812 -13.578 32.406 1 35.66 8 LEU B O 1
ATOM 1020 N N . GLN B 1 9 ? -22.734 -15.055 34.094 1 34.47 9 GLN B N 1
ATOM 1021 C CA . GLN B 1 9 ? -21.297 -15.055 33.875 1 34.47 9 GLN B CA 1
ATOM 1022 C C . GLN B 1 9 ? -20.938 -15.711 32.562 1 34.47 9 GLN B C 1
ATOM 1024 O O . GLN B 1 9 ? -19.875 -15.453 32 1 34.47 9 GLN B O 1
ATOM 1029 N N . ASN B 1 10 ? -21.609 -16.797 32.25 1 33.44 10 ASN B N 1
ATOM 1030 C CA . ASN B 1 10 ? -20.891 -17.688 31.344 1 33.44 10 ASN B CA 1
ATOM 1031 C C . ASN B 1 10 ? -20.891 -17.156 29.906 1 33.44 10 ASN B C 1
ATOM 1033 O O . ASN B 1 10 ? -21.703 -17.594 29.078 1 33.44 10 ASN B O 1
ATOM 1037 N N . GLU B 1 11 ? -21.156 -15.938 29.656 1 36.66 11 GLU B N 1
ATOM 1038 C CA . GLU B 1 11 ? -20.891 -15.672 28.25 1 36.66 11 GLU B CA 1
ATOM 1039 C C . GLU B 1 11 ? -19.5 -16.125 27.844 1 36.66 11 GLU B C 1
ATOM 1041 O O . GLU B 1 11 ? -18.516 -15.445 28.156 1 36.66 11 GLU B O 1
ATOM 1046 N N . GLN B 1 12 ? -19.219 -17.406 28.047 1 35 12 GLN B N 1
ATOM 1047 C CA . GLN B 1 12 ? -17.984 -17.969 27.5 1 35 12 GLN B CA 1
ATOM 1048 C C . GLN B 1 12 ? -17.734 -17.469 26.078 1 35 12 GLN B C 1
ATOM 1050 O O . GLN B 1 12 ? -18.578 -17.625 25.203 1 35 12 GLN B O 1
ATOM 1055 N N . GLN B 1 13 ? -17.203 -16.281 25.969 1 37.31 13 GLN B N 1
ATOM 1056 C CA . GLN B 1 13 ? -16.531 -15.938 24.719 1 37.31 13 GLN B CA 1
ATOM 1057 C C . GLN B 1 13 ? -15.945 -17.172 24.047 1 37.31 13 GLN B C 1
ATOM 1059 O O . GLN B 1 13 ? -15.188 -17.922 24.672 1 37.31 13 GLN B O 1
ATOM 1064 N N . CYS B 1 14 ? -16.703 -18 23.422 1 33.94 14 CYS B N 1
ATOM 1065 C CA . CYS B 1 14 ? -16.281 -19.156 22.656 1 33.94 14 CYS B CA 1
ATOM 1066 C C . CYS B 1 14 ? -14.8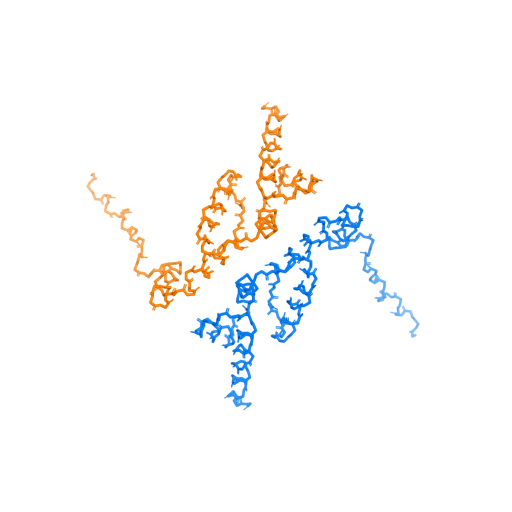98 -18.938 22.047 1 33.94 14 CYS B C 1
ATOM 1068 O O . CYS B 1 14 ? -14.758 -18.25 21.047 1 33.94 14 CYS B O 1
ATOM 1070 N N . THR B 1 15 ? -13.891 -18.734 22.781 1 41.47 15 THR B N 1
ATOM 1071 C CA . THR B 1 15 ? -12.445 -18.641 22.578 1 41.47 15 THR B CA 1
ATOM 1072 C C . THR B 1 15 ? -11.938 -19.828 21.781 1 41.47 15 THR B C 1
ATOM 1074 O O . THR B 1 15 ? -10.734 -20.047 21.656 1 41.47 15 THR B O 1
ATOM 1077 N N . LEU B 1 16 ? -12.805 -20.844 21.609 1 41.34 16 LEU B N 1
ATOM 1078 C CA . LEU B 1 16 ? -12.148 -22.031 21.062 1 41.34 16 LEU B CA 1
ATOM 1079 C C . LEU B 1 16 ? -11.523 -21.734 19.703 1 41.34 16 LEU B C 1
ATOM 1081 O O . LEU B 1 16 ? -10.594 -22.422 19.281 1 41.34 16 LEU B O 1
ATOM 1085 N N . PHE B 1 17 ? -12.391 -21.234 18.781 1 43.16 17 PHE B N 1
ATOM 1086 C CA . PHE B 1 17 ? -11.852 -21.141 17.438 1 43.16 17 PHE B CA 1
ATOM 1087 C C . PHE B 1 17 ? -11.023 -19.875 17.266 1 43.16 17 PHE B C 1
ATOM 1089 O O . PHE B 1 17 ? -11.477 -18.781 17.625 1 43.16 17 PHE B O 1
ATOM 1096 N N . PRO B 1 18 ? -9.727 -20.109 17.203 1 47.28 18 PRO B N 1
ATOM 1097 C CA . PRO B 1 18 ? -8.938 -18.891 17 1 47.28 18 PRO B CA 1
ATOM 1098 C C . PRO B 1 18 ? -9.617 -17.906 16.047 1 47.28 18 PRO B C 1
ATOM 1100 O O . PRO B 1 18 ? -10.391 -18.312 15.18 1 47.28 18 PRO B O 1
ATOM 1103 N N . THR B 1 19 ? -9.797 -16.719 16.469 1 51 19 THR B N 1
ATOM 1104 C CA . THR B 1 19 ? -10.25 -15.703 15.516 1 51 19 THR B CA 1
ATOM 1105 C C . THR B 1 19 ? -9.414 -15.742 14.242 1 51 19 THR B C 1
ATOM 1107 O O . THR B 1 19 ? -8.328 -16.328 14.219 1 51 19 THR B O 1
ATOM 1110 N N . TRP B 1 20 ? -9.992 -15.375 13.117 1 45.53 20 TRP B N 1
ATOM 1111 C CA . TRP B 1 20 ? -9.266 -15.344 11.852 1 45.53 20 TRP B CA 1
ATOM 1112 C C . TRP B 1 20 ? -7.891 -14.695 12.039 1 45.53 20 TRP B C 1
ATOM 1114 O O . TRP B 1 20 ? -6.895 -15.18 11.5 1 45.53 20 TRP B O 1
ATOM 1124 N N . ALA B 1 21 ? -7.934 -13.688 12.867 1 51.09 21 ALA B N 1
ATOM 1125 C CA . ALA B 1 21 ? -6.668 -13.039 13.195 1 51.09 21 ALA B CA 1
ATOM 1126 C C . ALA B 1 21 ? -5.723 -14 13.906 1 51.09 21 ALA B C 1
ATOM 1128 O O . ALA B 1 21 ? -4.523 -14.023 13.625 1 51.09 21 ALA B O 1
ATOM 1129 N N . GLN B 1 22 ? -6.277 -14.75 14.758 1 54.09 22 GLN B N 1
ATOM 1130 C CA . GLN B 1 22 ? -5.469 -15.711 15.492 1 54.09 22 GLN B CA 1
ATOM 1131 C C . GLN B 1 22 ? -5.023 -16.859 14.594 1 54.09 22 GLN B C 1
ATOM 1133 O O . GLN B 1 22 ? -3.881 -17.312 14.68 1 54.09 22 GLN B O 1
ATOM 1138 N N . LEU B 1 23 ? -5.848 -17.375 13.797 1 53.03 23 LEU B N 1
ATOM 1139 C CA . LEU B 1 23 ? -5.496 -18.438 12.852 1 53.03 23 LEU B CA 1
ATOM 1140 C C . LEU B 1 23 ? -4.426 -17.953 11.875 1 53.03 23 LEU B C 1
ATOM 1142 O O . LEU B 1 23 ? -3.457 -18.672 11.617 1 53.03 23 LEU B O 1
ATOM 1146 N N . LYS B 1 24 ? -4.578 -16.75 11.406 1 50.81 24 LYS B N 1
ATOM 1147 C CA . LYS B 1 24 ? -3.566 -16.125 10.562 1 50.81 24 LYS B CA 1
ATOM 1148 C C . LYS B 1 24 ? -2.213 -16.078 11.266 1 50.81 24 LYS B C 1
ATOM 1150 O O . LYS B 1 24 ? -1.184 -16.406 10.672 1 50.81 24 LYS B O 1
ATOM 1155 N N . GLN B 1 25 ? -2.338 -15.75 12.508 1 55.19 25 GLN B N 1
ATOM 1156 C CA . GLN B 1 25 ? -1.108 -15.695 13.289 1 55.19 25 GLN B CA 1
ATOM 1157 C C . GLN B 1 25 ? -0.51 -17.094 13.477 1 55.19 25 GLN B C 1
ATOM 1159 O O . GLN B 1 25 ? 0.708 -17.266 13.383 1 55.19 25 GLN B O 1
ATOM 1164 N N . GLN B 1 26 ? -1.264 -18.047 13.711 1 52.09 26 GLN B N 1
ATOM 1165 C CA . GLN B 1 26 ? -0.767 -19.406 13.906 1 52.09 26 GLN B CA 1
ATOM 1166 C C . GLN B 1 26 ? -0.19 -19.984 12.617 1 52.09 26 GLN B C 1
ATOM 1168 O O . GLN B 1 26 ? 0.854 -20.641 12.633 1 52.09 26 GLN B O 1
ATOM 1173 N N . LEU B 1 27 ? -0.787 -19.844 11.586 1 52.22 27 LEU B N 1
ATOM 1174 C CA . LEU B 1 27 ? -0.299 -20.375 10.32 1 52.22 27 LEU B CA 1
ATOM 1175 C C . LEU B 1 27 ? 0.987 -19.672 9.898 1 52.22 27 LEU B C 1
ATOM 1177 O O . LEU B 1 27 ? 1.891 -20.297 9.344 1 52.22 27 LEU B O 1
ATOM 1181 N N . SER B 1 28 ? 1.023 -18.391 10.273 1 53.44 28 SER B N 1
ATOM 1182 C CA . SER B 1 28 ? 2.281 -17.703 10.023 1 53.44 28 SER B CA 1
ATOM 1183 C C . SER B 1 28 ? 3.432 -18.344 10.797 1 53.44 28 SER B C 1
ATOM 1185 O O . SER B 1 28 ? 4.59 -18.25 10.383 1 53.44 28 SER B O 1
ATOM 1187 N N . ARG B 1 29 ? 3.135 -18.938 11.875 1 50.22 29 ARG B N 1
ATOM 1188 C CA . ARG B 1 29 ? 4.148 -19.625 12.672 1 50.22 29 ARG B CA 1
ATOM 1189 C C . ARG B 1 29 ? 4.617 -20.906 12 1 50.22 29 ARG B C 1
ATOM 1191 O O . ARG B 1 29 ? 5.785 -21.281 12.117 1 50.22 29 ARG B O 1
ATOM 1198 N N . VAL B 1 30 ? 3.873 -21.656 11.562 1 48.25 30 VAL B N 1
ATOM 1199 C CA . VAL B 1 30 ? 4.246 -22.953 10.977 1 48.25 30 VAL B CA 1
ATOM 1200 C C . VAL B 1 30 ? 4.871 -22.734 9.602 1 48.25 30 VAL B C 1
ATOM 1202 O O . VAL B 1 30 ? 5.746 -23.5 9.188 1 48.25 30 VAL B O 1
ATOM 1205 N N . PHE B 1 31 ? 4.461 -21.828 8.852 1 47.59 31 PHE B N 1
ATOM 1206 C CA . PHE B 1 31 ? 5.02 -21.438 7.566 1 47.59 31 PHE B CA 1
ATOM 1207 C C . PHE B 1 31 ? 5.68 -20.062 7.66 1 47.59 31 PHE B C 1
ATOM 1209 O O . PHE B 1 31 ? 5.035 -19.047 7.418 1 47.59 31 PHE B O 1
ATOM 1216 N N . PRO B 1 32 ? 6.828 -19.953 8.414 1 49.03 32 PRO B N 1
ATOM 1217 C CA . PRO B 1 32 ? 7.566 -18.844 9.031 1 49.03 32 PRO B CA 1
ATOM 1218 C C . PRO B 1 32 ? 7.766 -17.672 8.07 1 49.03 32 PRO B C 1
ATOM 1220 O O . PRO B 1 32 ? 7.426 -16.531 8.406 1 49.03 32 PRO B O 1
ATOM 1223 N N . PRO B 1 33 ? 9.133 -17.562 7.473 1 51.47 33 PRO B N 1
ATOM 1224 C CA . PRO B 1 33 ? 10 -16.391 7.348 1 51.47 33 PRO B CA 1
ATOM 1225 C C . PRO B 1 33 ? 9.375 -15.289 6.504 1 51.47 33 PRO B C 1
ATOM 1227 O O . PRO B 1 33 ? 9.383 -14.125 6.91 1 51.47 33 PRO B O 1
ATOM 1230 N N . LEU B 1 34 ? 9.367 -15.547 5.145 1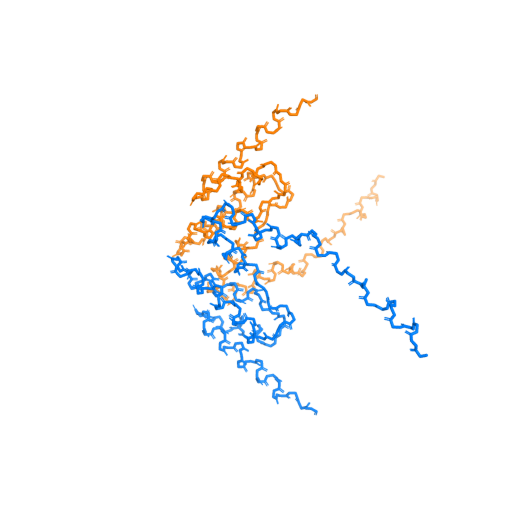 54.41 34 LEU B N 1
ATOM 1231 C CA . LEU B 1 34 ? 8.797 -14.586 4.215 1 54.41 34 LEU B CA 1
ATOM 1232 C C . LEU B 1 34 ? 7.441 -14.086 4.707 1 54.41 34 LEU B C 1
ATOM 1234 O O . LEU B 1 34 ? 7.102 -12.914 4.527 1 54.41 34 LEU B O 1
ATOM 1238 N N . ASN B 1 35 ? 7.043 -14.844 5.789 1 71.25 35 ASN B N 1
ATOM 1239 C CA . ASN B 1 35 ? 5.648 -14.633 6.168 1 71.25 35 ASN B CA 1
ATOM 1240 C C . ASN B 1 35 ? 5.504 -13.477 7.152 1 71.25 35 ASN B C 1
ATOM 1242 O O . ASN B 1 35 ? 4.574 -12.68 7.043 1 71.25 35 ASN B O 1
ATOM 1246 N N . GLN B 1 36 ? 6.691 -13.469 7.926 1 79.81 36 GLN B N 1
ATOM 1247 C CA . GLN B 1 36 ? 6.516 -12.398 8.898 1 79.81 36 GLN B CA 1
ATOM 1248 C C . GLN B 1 36 ? 6.695 -11.031 8.25 1 79.81 36 GLN B C 1
ATOM 1250 O O . GLN B 1 36 ? 5.91 -10.109 8.5 1 79.81 36 GLN B O 1
ATOM 1255 N N . ALA B 1 37 ? 7.781 -10.914 7.426 1 82.25 37 ALA B N 1
ATOM 1256 C CA . ALA B 1 37 ? 8.039 -9.664 6.719 1 82.25 37 ALA B CA 1
ATOM 1257 C C . ALA B 1 37 ? 6.844 -9.258 5.867 1 82.25 37 ALA B C 1
ATOM 1259 O O . ALA B 1 37 ? 6.449 -8.086 5.855 1 82.25 37 ALA B O 1
ATOM 1260 N N . TYR B 1 38 ? 6.312 -10.266 5.27 1 87 38 TYR B N 1
ATOM 1261 C CA . TYR B 1 38 ? 5.125 -10.008 4.461 1 87 38 TYR B CA 1
ATOM 1262 C C . TYR B 1 38 ? 3.975 -9.508 5.324 1 87 38 TYR B C 1
ATOM 1264 O O . TYR B 1 38 ? 3.277 -8.562 4.949 1 87 38 TYR B O 1
ATOM 1272 N N . ARG B 1 39 ? 3.785 -10.133 6.398 1 88.38 39 ARG B N 1
ATOM 1273 C CA . ARG B 1 39 ? 2.668 -9.766 7.266 1 88.38 39 ARG B CA 1
ATOM 1274 C C . ARG B 1 39 ? 2.803 -8.328 7.762 1 88.38 39 ARG B C 1
ATOM 1276 O O . ARG B 1 39 ? 1.826 -7.578 7.773 1 88.38 39 ARG B O 1
ATOM 1283 N N . ILE B 1 40 ? 3.98 -7.984 8.172 1 91.06 40 ILE B N 1
ATOM 1284 C CA . ILE B 1 40 ? 4.223 -6.633 8.664 1 91.06 40 ILE B CA 1
ATOM 1285 C C . ILE B 1 40 ? 4.008 -5.625 7.539 1 91.06 40 ILE B C 1
ATOM 1287 O O . ILE B 1 40 ? 3.33 -4.613 7.723 1 91.06 40 ILE B O 1
ATOM 1291 N N . GLN B 1 41 ? 4.574 -5.945 6.367 1 92.06 41 GLN B N 1
ATOM 1292 C CA . GLN B 1 41 ? 4.434 -5.059 5.219 1 92.06 41 GLN B CA 1
ATOM 1293 C C . GLN B 1 41 ? 2.973 -4.934 4.793 1 92.06 41 GLN B C 1
ATOM 1295 O O . GLN B 1 41 ? 2.51 -3.84 4.461 1 92.06 41 GLN B O 1
ATOM 1300 N N . SER B 1 42 ? 2.275 -6.059 4.77 1 93.19 42 SER B N 1
ATOM 1301 C CA . SER B 1 42 ? 0.859 -6.062 4.418 1 93.19 42 SER B CA 1
ATOM 1302 C C . SER B 1 42 ? 0.052 -5.184 5.367 1 93.19 42 SER B C 1
ATOM 1304 O O . SER B 1 42 ? -0.781 -4.387 4.93 1 93.19 42 SER B O 1
ATOM 1306 N N . ARG B 1 43 ? 0.293 -5.297 6.605 1 93.81 43 ARG B N 1
ATOM 1307 C CA . ARG B 1 43 ? -0.405 -4.488 7.602 1 93.81 43 ARG B CA 1
ATOM 1308 C C . ARG B 1 43 ? -0.057 -3.012 7.449 1 93.81 43 ARG B C 1
ATOM 1310 O O . ARG B 1 43 ? -0.927 -2.148 7.574 1 93.81 43 ARG B O 1
ATOM 1317 N N . PHE B 1 44 ? 1.209 -2.766 7.219 1 95.19 44 PHE B N 1
ATOM 1318 C CA . PHE B 1 44 ? 1.66 -1.395 7.012 1 95.19 44 PHE B CA 1
ATOM 1319 C C . PHE B 1 44 ? 0.919 -0.753 5.844 1 95.19 44 PHE B C 1
ATOM 1321 O O . PHE B 1 44 ? 0.394 0.355 5.969 1 95.19 44 PHE B O 1
ATOM 1328 N N . LEU B 1 45 ? 0.818 -1.436 4.766 1 95 45 LEU B N 1
ATOM 1329 C CA . LEU B 1 45 ? 0.211 -0.904 3.551 1 95 45 LEU B CA 1
ATOM 1330 C C . LEU B 1 45 ? -1.293 -0.723 3.729 1 95 45 LEU B C 1
ATOM 1332 O O . LEU B 1 45 ? -1.896 0.147 3.096 1 95 45 LEU B O 1
ATOM 1336 N N . ALA B 1 46 ? -1.853 -1.473 4.68 1 94.62 46 ALA B N 1
ATOM 1337 C CA . ALA B 1 46 ? -3.305 -1.467 4.844 1 94.62 46 ALA B CA 1
ATOM 1338 C C . ALA B 1 46 ? -3.727 -0.513 5.957 1 94.62 46 ALA B C 1
ATOM 1340 O O . ALA B 1 46 ? -4.918 -0.24 6.129 1 94.62 46 ALA B O 1
ATOM 1341 N N . THR B 1 47 ? -2.809 -0.031 6.699 1 96.38 47 THR B N 1
ATOM 1342 C CA . THR B 1 47 ? -3.102 0.745 7.898 1 96.38 47 THR B CA 1
ATOM 1343 C C . THR B 1 47 ? -3.779 2.064 7.539 1 96.38 47 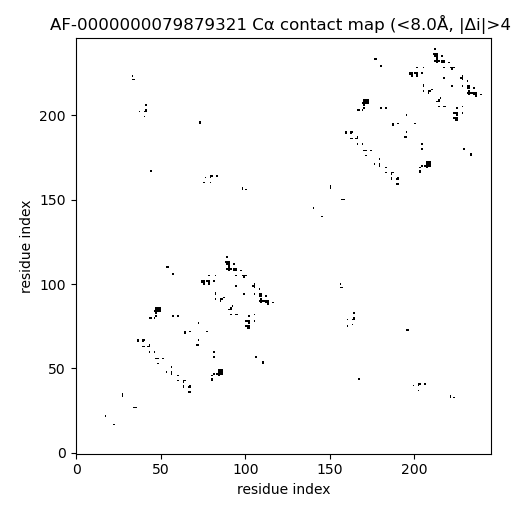THR B C 1
ATOM 1345 O O . THR B 1 47 ? -3.344 2.76 6.617 1 96.38 47 THR B O 1
ATOM 1348 N N . GLN B 1 48 ? -4.867 2.396 8.266 1 96.81 48 GLN B N 1
ATOM 1349 C CA . GLN B 1 48 ? -5.617 3.645 8.156 1 96.81 48 GLN B CA 1
ATOM 1350 C C . GLN B 1 48 ? -5.863 4.262 9.523 1 96.81 48 GLN B C 1
ATOM 1352 O O . GLN B 1 48 ? -5.98 3.549 10.523 1 96.81 48 GLN B O 1
ATOM 1357 N N . GLN B 1 49 ? -6.031 5.566 9.492 1 97.62 49 GLN B N 1
ATOM 1358 C CA . GLN B 1 49 ? -6.32 6.258 10.742 1 97.62 49 GLN B CA 1
ATOM 1359 C C . GLN B 1 49 ? -7.688 5.863 11.289 1 97.62 49 GLN B C 1
ATOM 1361 O O . GLN B 1 49 ? -7.828 5.566 12.477 1 97.62 49 GLN B O 1
ATOM 1366 N N . GLY B 1 50 ? -8.695 5.902 10.398 1 95.19 50 GLY B N 1
ATOM 1367 C CA . GLY B 1 50 ? -10.039 5.59 10.852 1 95.19 50 GLY B CA 1
ATOM 1368 C C . GLY B 1 50 ? -10.508 6.477 11.984 1 95.19 50 GLY B C 1
ATOM 1369 O O . GLY B 1 50 ? -10.461 7.703 11.883 1 95.19 50 GLY B O 1
ATOM 1370 N N . LYS B 1 51 ? -10.945 5.867 13.117 1 96 51 LYS B N 1
ATOM 1371 C CA . LYS B 1 51 ? -11.477 6.609 14.258 1 96 51 LYS B CA 1
ATOM 1372 C C . LYS B 1 51 ? -10.375 6.914 15.273 1 96 51 LYS B C 1
ATOM 1374 O O . LYS B 1 51 ? -10.602 7.645 16.234 1 96 51 LYS B O 1
ATOM 1379 N N . LYS B 1 52 ? -9.25 6.469 15.047 1 95.62 52 LYS B N 1
ATOM 1380 C CA . LYS B 1 52 ? -8.141 6.699 15.969 1 95.62 52 LYS B CA 1
ATOM 1381 C C . LYS B 1 52 ? -7.719 8.164 15.969 1 95.62 52 LYS B C 1
ATOM 1383 O O . LYS B 1 52 ? -7.832 8.844 14.945 1 95.62 52 LYS B O 1
ATOM 1388 N N . ASP B 1 53 ? -7.18 8.508 17.094 1 95.94 53 ASP B N 1
ATOM 1389 C CA . ASP B 1 53 ? -6.516 9.812 17.125 1 95.94 53 ASP B CA 1
ATOM 1390 C C . ASP B 1 53 ? -5.273 9.82 16.234 1 95.94 53 ASP B C 1
ATOM 1392 O O . ASP B 1 53 ? -4.637 8.789 16.047 1 95.94 53 ASP B O 1
ATOM 1396 N N . LEU B 1 54 ? -4.941 10.977 15.789 1 97.62 54 LEU B N 1
ATOM 1397 C CA . LEU B 1 54 ? -3.818 11.125 14.867 1 97.62 54 LEU B CA 1
ATOM 1398 C C . LEU B 1 54 ? -2.533 10.586 15.484 1 97.62 54 LEU B C 1
ATOM 1400 O O . LEU B 1 54 ? -1.756 9.906 14.812 1 97.62 54 LEU B O 1
ATOM 1404 N N . LEU B 1 55 ? -2.287 10.914 16.688 1 96.56 55 LEU B N 1
ATOM 1405 C CA . LEU B 1 55 ? -1.07 10.461 17.359 1 96.56 55 LEU B CA 1
ATOM 1406 C C . LEU B 1 55 ? -1.032 8.945 17.453 1 96.56 55 LEU B C 1
ATOM 1408 O O . LEU B 1 55 ? 0.024 8.336 17.281 1 96.56 55 LEU B O 1
ATOM 1412 N N . ASP B 1 56 ? -2.148 8.289 17.766 1 97.62 56 ASP B N 1
ATOM 1413 C CA . ASP B 1 56 ? -2.229 6.836 17.812 1 97.62 56 ASP B CA 1
ATOM 1414 C C . ASP B 1 56 ? -1.957 6.215 16.453 1 97.62 56 ASP B C 1
ATOM 1416 O O . ASP B 1 56 ? -1.271 5.195 16.344 1 97.62 56 ASP B O 1
ATOM 1420 N N . TYR B 1 57 ? -2.553 6.812 15.477 1 97.88 57 TYR B N 1
ATOM 1421 C CA . TYR B 1 57 ? -2.326 6.367 14.109 1 97.88 57 TYR B CA 1
ATOM 1422 C C . TYR B 1 57 ? -0.848 6.445 13.75 1 97.88 57 TYR B C 1
ATOM 1424 O O . TYR B 1 57 ? -0.284 5.496 13.203 1 97.88 57 TYR B O 1
ATOM 1432 N N . VAL B 1 58 ? -0.148 7.535 14 1 97.75 58 VAL B N 1
ATOM 1433 C CA . VAL B 1 58 ? 1.266 7.75 13.711 1 97.75 58 VAL B CA 1
ATOM 1434 C C . VAL B 1 58 ? 2.109 6.715 14.453 1 97.75 58 VAL B C 1
ATOM 1436 O O . VAL B 1 58 ? 3.041 6.145 13.883 1 97.75 58 VAL B O 1
ATOM 1439 N N . GLN B 1 59 ? 1.77 6.5 15.695 1 97.69 59 GLN B N 1
ATOM 1440 C CA . GLN B 1 59 ? 2.518 5.535 16.5 1 97.69 59 GLN B CA 1
ATOM 1441 C C . GLN B 1 59 ? 2.383 4.125 15.922 1 97.69 59 GLN B C 1
ATOM 1443 O O . GLN B 1 59 ? 3.346 3.355 15.922 1 97.69 59 GLN B O 1
ATOM 1448 N N . GLU B 1 60 ? 1.213 3.77 15.523 1 97.31 60 GLU B N 1
ATOM 1449 C CA . GLU B 1 60 ? 1.009 2.473 14.883 1 97.31 60 GLU B CA 1
ATOM 1450 C C . GLU B 1 60 ? 1.876 2.328 13.633 1 97.31 60 GLU B C 1
ATOM 1452 O O . GLU B 1 60 ? 2.531 1.303 13.445 1 97.31 60 GLU B O 1
ATOM 1457 N N . LEU B 1 61 ? 1.885 3.346 12.797 1 96.88 61 LEU B N 1
ATOM 1458 C CA . LEU B 1 61 ? 2.707 3.32 11.594 1 96.88 61 LEU B CA 1
ATOM 1459 C C . LEU B 1 61 ? 4.184 3.178 11.945 1 96.88 61 LEU B C 1
ATOM 1461 O O . LEU B 1 61 ? 4.898 2.379 11.336 1 96.88 61 LEU B O 1
ATOM 1465 N N . ARG B 1 62 ? 4.625 3.908 12.891 1 95.38 62 ARG B N 1
ATOM 1466 C CA . ARG B 1 62 ? 6.027 3.869 13.297 1 95.38 62 ARG B CA 1
ATOM 1467 C C . ARG B 1 62 ? 6.406 2.486 13.82 1 95.38 62 ARG B C 1
ATOM 1469 O O . ARG B 1 62 ? 7.516 2.006 13.57 1 95.38 62 ARG B O 1
ATOM 1476 N N . THR B 1 63 ? 5.535 1.896 14.578 1 95.69 63 THR B N 1
ATOM 1477 C CA . THR B 1 63 ? 5.77 0.551 15.094 1 95.69 63 THR B CA 1
ATOM 1478 C C . THR B 1 63 ? 5.926 -0.446 13.945 1 95.69 63 THR B C 1
ATOM 1480 O O . THR B 1 63 ? 6.84 -1.275 13.961 1 95.69 63 THR B O 1
ATOM 1483 N N . LEU B 1 64 ? 5.074 -0.377 12.984 1 93.88 64 LEU B N 1
ATOM 1484 C CA . LEU B 1 64 ? 5.133 -1.271 11.828 1 93.88 64 LEU B CA 1
ATOM 1485 C C . LEU B 1 64 ? 6.406 -1.036 11.023 1 93.88 64 LEU B C 1
ATOM 1487 O O . LEU B 1 64 ? 7.051 -1.989 10.586 1 93.88 64 LEU B O 1
ATOM 1491 N N . ILE B 1 65 ? 6.785 0.209 10.852 1 93.62 65 ILE B N 1
ATOM 1492 C CA . ILE B 1 65 ? 8.008 0.559 10.133 1 93.62 65 ILE B CA 1
ATOM 1493 C C . ILE B 1 65 ? 9.211 -0.046 10.844 1 93.62 65 ILE B C 1
ATOM 1495 O O . ILE B 1 65 ? 10.117 -0.583 10.195 1 93.62 65 ILE B O 1
ATOM 1499 N N . ALA B 1 66 ? 9.203 0.073 12.109 1 92.12 66 ALA B N 1
ATOM 1500 C CA . ALA B 1 66 ? 10.289 -0.476 12.906 1 92.12 66 ALA B CA 1
ATOM 1501 C C . ALA B 1 66 ? 10.422 -1.981 12.695 1 92.12 66 ALA B C 1
ATOM 1503 O O . ALA B 1 66 ? 11.531 -2.527 12.75 1 92.12 66 ALA B O 1
ATOM 1504 N N . GLY B 1 67 ? 9.312 -2.629 12.43 1 88.25 67 GLY B N 1
ATOM 1505 C CA . GLY B 1 67 ? 9.297 -4.062 12.195 1 88.25 67 GLY B CA 1
ATOM 1506 C C . GLY B 1 67 ? 9.906 -4.457 10.859 1 88.25 67 GLY B C 1
ATOM 1507 O O . GLY B 1 67 ? 10.195 -5.629 10.625 1 88.25 67 GLY B O 1
ATOM 1508 N N . THR B 1 68 ? 10.086 -3.482 10.039 1 84.75 68 THR B N 1
ATOM 1509 C CA . THR B 1 68 ? 10.68 -3.746 8.734 1 84.75 68 THR B CA 1
ATOM 1510 C C . THR B 1 68 ? 12.156 -3.344 8.719 1 84.75 68 THR B C 1
ATOM 1512 O O . THR B 1 68 ? 12.711 -3.047 7.664 1 84.75 68 THR B O 1
ATOM 1515 N N . ALA B 1 69 ? 12.75 -3.295 9.773 1 76.81 69 ALA B N 1
ATOM 1516 C CA . ALA B 1 69 ? 14.109 -2.773 9.945 1 76.81 69 ALA B CA 1
ATOM 1517 C C . ALA B 1 69 ? 15.102 -3.531 9.07 1 76.81 69 ALA B C 1
ATOM 1519 O O . ALA B 1 69 ? 16.078 -2.955 8.594 1 76.81 69 ALA B O 1
ATOM 1520 N N . ALA B 1 70 ? 14.875 -4.746 8.844 1 74.75 70 ALA B N 1
ATOM 1521 C CA . ALA B 1 70 ? 15.766 -5.531 7.996 1 74.75 70 ALA B CA 1
ATOM 1522 C C . ALA B 1 70 ? 15.703 -5.07 6.547 1 74.75 70 ALA B C 1
ATOM 1524 O O . ALA B 1 70 ? 16.688 -5.176 5.809 1 74.75 70 ALA B O 1
ATOM 1525 N N . ASP B 1 71 ? 14.586 -4.484 6.172 1 77.12 71 ASP B N 1
ATOM 1526 C CA . ASP B 1 71 ? 14.344 -3.945 4.84 1 77.12 71 ASP B CA 1
ATOM 1527 C C . ASP B 1 71 ? 13.594 -2.615 4.91 1 77.12 71 ASP B C 1
ATOM 1529 O O . ASP B 1 71 ? 12.367 -2.574 4.746 1 77.12 71 ASP B O 1
ATOM 1533 N N . PRO B 1 72 ? 14.375 -1.647 5.172 1 81.44 72 PRO B N 1
ATOM 1534 C CA . PRO B 1 72 ? 13.711 -0.365 5.43 1 81.44 72 PRO B CA 1
ATOM 1535 C C . PRO B 1 72 ? 12.859 0.107 4.254 1 81.44 72 PRO B C 1
ATOM 1537 O O . PRO B 1 72 ? 13.242 -0.079 3.094 1 81.44 72 PRO B O 1
ATOM 1540 N N . LEU B 1 73 ? 11.789 0.578 4.598 1 86.56 73 LEU B N 1
ATOM 1541 C CA . LEU B 1 73 ? 10.859 1.106 3.6 1 86.56 73 LEU B CA 1
ATOM 1542 C C . LEU B 1 73 ? 11.328 2.471 3.1 1 86.56 73 LEU B C 1
ATOM 1544 O O . LEU B 1 73 ? 11.82 3.287 3.879 1 86.56 73 LEU B O 1
ATOM 1548 N N . PRO B 1 74 ? 11.172 2.646 1.854 1 87.94 74 PRO B N 1
ATOM 1549 C CA . PRO B 1 74 ? 11.523 3.977 1.346 1 87.94 74 PRO B CA 1
ATOM 1550 C C . PRO B 1 74 ? 10.648 5.078 1.936 1 87.94 74 PRO B C 1
ATOM 1552 O O . PRO B 1 74 ? 9.461 4.859 2.189 1 87.94 74 PRO B O 1
ATOM 1555 N N . GLU B 1 75 ? 11.266 6.266 2.025 1 89.62 75 GLU B N 1
ATOM 1556 C CA . GLU B 1 75 ? 10.578 7.426 2.576 1 89.62 75 GLU B CA 1
ATOM 1557 C C . GLU B 1 75 ? 9.336 7.77 1.756 1 89.62 75 GLU B C 1
ATOM 1559 O O . GLU B 1 75 ? 8.289 8.109 2.314 1 89.62 75 GLU B O 1
ATOM 1564 N N . ALA B 1 76 ? 9.453 7.609 0.471 1 89 76 ALA B N 1
ATOM 1565 C CA . ALA B 1 76 ? 8.352 7.961 -0.415 1 89 76 ALA B CA 1
ATOM 1566 C C . ALA B 1 76 ? 7.133 7.078 -0.152 1 89 76 ALA B C 1
ATOM 1568 O O . ALA B 1 76 ? 5.992 7.551 -0.19 1 89 76 ALA B O 1
ATOM 1569 N N . ILE B 1 77 ? 7.355 5.84 0.146 1 91.88 77 ILE B N 1
ATOM 1570 C CA . ILE B 1 77 ? 6.273 4.902 0.43 1 91.88 77 ILE B CA 1
ATOM 1571 C C . ILE B 1 77 ? 5.664 5.219 1.794 1 91.88 77 ILE B C 1
ATOM 1573 O O . ILE B 1 77 ? 4.438 5.258 1.94 1 91.88 77 ILE B O 1
ATOM 1577 N N . THR B 1 78 ? 6.531 5.434 2.77 1 94.12 78 THR B N 1
ATOM 1578 C CA . THR B 1 78 ? 6.062 5.773 4.109 1 94.12 78 THR B CA 1
ATOM 1579 C C . THR B 1 78 ? 5.203 7.031 4.082 1 94.12 78 THR B C 1
ATOM 1581 O O . THR B 1 78 ? 4.145 7.078 4.715 1 94.12 78 THR B O 1
ATOM 1584 N N . LEU B 1 79 ? 5.656 7.988 3.35 1 94.69 79 LEU B N 1
ATOM 1585 C CA . LEU B 1 79 ? 4.914 9.234 3.205 1 94.69 79 LEU B CA 1
ATOM 1586 C C . LEU B 1 79 ? 3.555 8.992 2.564 1 94.69 79 LEU B C 1
ATOM 1588 O O . LEU B 1 79 ? 2.533 9.477 3.053 1 94.69 79 LEU B O 1
ATOM 1592 N N . THR B 1 80 ? 3.539 8.242 1.464 1 93.88 80 THR B N 1
ATOM 1593 C CA . THR B 1 80 ? 2.305 7.973 0.731 1 93.88 80 THR B CA 1
ATOM 1594 C C . THR B 1 80 ? 1.31 7.219 1.605 1 93.88 80 THR B C 1
ATOM 1596 O O . THR B 1 80 ? 0.124 7.551 1.637 1 93.88 80 THR B O 1
ATOM 1599 N N . VAL B 1 81 ? 1.771 6.207 2.328 1 96.06 81 VAL B N 1
ATOM 1600 C CA . VAL B 1 81 ? 0.897 5.418 3.189 1 96.06 81 VAL B CA 1
ATOM 1601 C C . VAL B 1 81 ? 0.298 6.312 4.273 1 96.06 81 VAL B C 1
ATOM 1603 O O . VAL B 1 81 ? -0.899 6.234 4.559 1 96.06 81 VAL B O 1
ATOM 1606 N N . PHE B 1 82 ? 1.113 7.156 4.918 1 97.38 82 PHE B N 1
ATOM 1607 C CA . PHE B 1 82 ? 0.624 8.078 5.934 1 97.38 82 PHE B CA 1
ATOM 1608 C C . PHE B 1 82 ? -0.456 8.992 5.359 1 97.38 82 PHE B C 1
ATOM 1610 O O . PHE B 1 82 ? -1.537 9.125 5.938 1 97.38 82 PHE B O 1
ATOM 1617 N N . MET B 1 83 ? -0.179 9.586 4.23 1 95.81 83 MET B N 1
ATOM 1618 C CA . MET B 1 83 ? -1.09 10.547 3.615 1 95.81 83 MET B CA 1
ATOM 1619 C C . MET B 1 83 ? -2.41 9.883 3.24 1 95.81 83 MET B C 1
ATOM 1621 O O . MET B 1 83 ? -3.482 10.422 3.512 1 95.81 83 MET B O 1
ATOM 1625 N N . GLU B 1 84 ? -2.324 8.711 2.654 1 94.19 84 GLU B N 1
ATOM 1626 C CA . GLU B 1 84 ? -3.518 7.992 2.223 1 94.19 84 GLU B CA 1
ATOM 1627 C C . GLU B 1 84 ? -4.352 7.535 3.418 1 94.19 84 GLU B C 1
ATOM 1629 O O . GLU B 1 84 ? -5.574 7.41 3.318 1 94.19 84 GLU B O 1
ATOM 1634 N N . GLY B 1 85 ? -3.721 7.305 4.523 1 97.12 85 GLY B N 1
ATOM 1635 C CA . GLY B 1 85 ? -4.402 6.75 5.68 1 97.12 85 GLY B CA 1
ATOM 1636 C C . GLY B 1 85 ? -5.086 7.801 6.535 1 97.12 85 GLY B C 1
ATOM 1637 O O . GLY B 1 85 ? -5.895 7.473 7.406 1 97.12 85 GLY B O 1
ATOM 1638 N N . LEU B 1 86 ? -4.812 9.031 6.297 1 97 86 LEU B N 1
ATOM 1639 C CA . LEU B 1 86 ? -5.398 10.109 7.086 1 97 86 LEU B CA 1
ATOM 1640 C C . LEU B 1 86 ? -6.906 10.188 6.871 1 97 86 LEU B C 1
ATOM 1642 O O . LEU B 1 86 ? -7.379 10.07 5.738 1 97 86 LEU B O 1
ATOM 1646 N N . ARG B 1 87 ? -7.602 10.406 7.93 1 96.25 87 ARG B N 1
ATOM 1647 C CA . ARG B 1 87 ? -9.023 10.711 7.781 1 96.25 87 ARG B CA 1
ATOM 1648 C C . ARG B 1 87 ? -9.234 12.133 7.285 1 96.25 87 ARG B C 1
ATOM 1650 O O . ARG B 1 87 ? -8.328 12.969 7.363 1 96.25 87 ARG B O 1
ATOM 1657 N N . THR B 1 88 ? -10.477 12.359 6.75 1 92.25 88 THR B N 1
ATOM 1658 C CA . THR B 1 88 ? -10.797 13.727 6.355 1 92.25 88 THR B CA 1
ATOM 1659 C C . THR B 1 88 ? -10.805 14.656 7.566 1 92.25 88 THR B C 1
ATOM 1661 O O . THR B 1 88 ? -11.578 14.461 8.508 1 92.25 88 THR B O 1
ATOM 1664 N N . SER B 1 89 ? -9.906 15.648 7.562 1 92.38 89 SER B N 1
ATOM 1665 C CA . SER B 1 89 ? -9.703 16.562 8.68 1 92.38 89 SER B CA 1
ATOM 1666 C C . SER B 1 89 ? -8.875 17.766 8.266 1 92.38 89 SER B C 1
ATOM 1668 O O . SER B 1 89 ? -8.438 17.859 7.117 1 92.38 89 SER B O 1
ATOM 1670 N N . ALA B 1 90 ? -8.742 18.672 9.203 1 92.38 90 ALA B N 1
ATOM 1671 C CA . ALA B 1 90 ? -7.863 19.812 8.977 1 92.38 90 ALA B CA 1
ATOM 1672 C C . ALA B 1 90 ? -6.422 19.359 8.75 1 92.38 90 ALA B C 1
ATOM 1674 O O . ALA B 1 90 ? -5.703 19.953 7.938 1 92.38 90 ALA B O 1
ATOM 1675 N N . GLY B 1 91 ? -6 18.312 9.438 1 95.38 91 GLY B N 1
ATOM 1676 C CA . GLY B 1 91 ? -4.668 17.766 9.273 1 95.38 91 GLY B CA 1
ATOM 1677 C C . GLY B 1 91 ? -4.402 17.25 7.875 1 95.38 91 GLY B C 1
ATOM 1678 O O . GLY B 1 91 ? -3.363 17.547 7.281 1 95.38 91 GLY B O 1
ATOM 1679 N N . ARG B 1 92 ? -5.344 16.484 7.391 1 94.25 92 ARG B N 1
ATOM 1680 C CA . ARG B 1 92 ? -5.195 15.961 6.039 1 94.25 92 ARG B CA 1
ATOM 1681 C C . ARG B 1 92 ? -5.137 17.094 5.012 1 94.25 92 ARG B C 1
ATOM 1683 O O . ARG B 1 92 ? -4.281 17.094 4.129 1 94.25 92 ARG B O 1
ATOM 1690 N N . THR B 1 93 ? -6.043 18.031 5.16 1 91.94 93 THR B N 1
ATOM 1691 C CA . THR B 1 93 ? -6.105 19.156 4.238 1 91.94 93 THR B CA 1
ATOM 1692 C C . THR B 1 93 ? -4.766 19.875 4.184 1 91.94 93 THR B C 1
ATOM 1694 O O . THR B 1 93 ? -4.262 20.188 3.098 1 91.94 93 THR B O 1
ATOM 1697 N N . GLU B 1 94 ? -4.227 20.094 5.293 1 94.25 94 GLU B N 1
ATOM 1698 C CA . GLU B 1 94 ? -2.975 20.844 5.363 1 94.25 94 GLU B CA 1
ATOM 1699 C C . GLU B 1 94 ? -1.814 20.016 4.797 1 94.25 94 GLU B C 1
ATOM 1701 O O . GLU B 1 94 ? -0.931 20.562 4.133 1 94.25 94 GLU B O 1
ATOM 1706 N N . VAL B 1 95 ? -1.782 18.734 5.051 1 94.69 95 VAL B N 1
ATOM 1707 C CA . VAL B 1 95 ? -0.716 17.875 4.555 1 94.69 95 VAL B CA 1
ATOM 1708 C C . VAL B 1 95 ? -0.716 17.891 3.027 1 94.69 95 VAL B C 1
ATOM 1710 O O . VAL B 1 95 ? 0.344 17.969 2.4 1 94.69 95 VAL B O 1
ATOM 1713 N N . PHE B 1 96 ? -1.855 17.812 2.445 1 90.88 96 PHE B N 1
ATOM 1714 C CA . PHE B 1 96 ? -1.955 17.766 0.991 1 90.88 96 PHE B CA 1
ATOM 1715 C C . PHE B 1 96 ? -1.685 19.141 0.385 1 90.88 96 PHE B C 1
ATOM 1717 O O . PHE B 1 96 ? -1.275 19.25 -0.774 1 90.88 96 PHE B O 1
ATOM 1724 N N . ARG B 1 97 ? -1.791 20.156 1.166 1 89.94 97 ARG B N 1
ATOM 1725 C CA . ARG B 1 97 ? -1.498 21.516 0.7 1 89.94 97 ARG B CA 1
ATOM 1726 C C . ARG B 1 97 ? 0.002 21.781 0.729 1 89.94 97 ARG B C 1
ATOM 1728 O O . ARG B 1 97 ? 0.556 22.344 -0.224 1 89.94 97 ARG B O 1
ATOM 1735 N N . VAL B 1 98 ? 0.677 21.406 1.798 1 88.06 98 VAL B N 1
ATOM 1736 C CA . VAL B 1 98 ? 2.076 21.734 2.051 1 88.06 98 VAL B CA 1
ATOM 1737 C C . VAL B 1 98 ? 2.979 20.859 1.185 1 88.06 98 VAL B C 1
ATOM 1739 O O . VAL B 1 98 ? 4.055 21.297 0.768 1 88.06 98 VAL B O 1
ATOM 1742 N N . HIS B 1 99 ? 2.582 19.578 0.864 1 84.38 99 HIS B N 1
ATOM 1743 C CA . HIS B 1 99 ? 3.352 18.625 0.057 1 84.38 99 HIS B CA 1
ATOM 1744 C C . HIS B 1 99 ? 4.723 18.375 0.669 1 84.38 99 HIS B C 1
ATOM 1746 O O . HIS B 1 99 ? 5.746 18.531 -0.004 1 84.38 99 HIS B O 1
ATOM 1752 N N . SER B 1 100 ? 4.738 17.812 1.756 1 87.5 100 SER B N 1
ATOM 1753 C CA . SER B 1 100 ? 5.965 17.5 2.482 1 87.5 100 SER B CA 1
ATOM 1754 C C . SER B 1 100 ? 6.789 16.438 1.746 1 87.5 100 SER B C 1
ATOM 1756 O O . SER B 1 100 ? 6.234 15.578 1.07 1 87.5 100 SER B O 1
ATOM 1758 N N . SER B 1 101 ? 8.109 16.531 1.912 1 86.44 101 SER B N 1
ATOM 1759 C CA . SER B 1 101 ? 9.023 15.602 1.245 1 86.44 101 SER B CA 1
ATOM 1760 C C . SER B 1 101 ? 9.312 14.391 2.119 1 86.44 101 SER B C 1
ATOM 1762 O O . SER B 1 101 ? 9.906 13.414 1.658 1 86.44 101 SER B O 1
ATOM 1764 N N . SER B 1 102 ? 8.961 14.508 3.342 1 92.38 102 SER B N 1
ATOM 1765 C CA . SER B 1 102 ? 9.195 13.391 4.246 1 92.38 102 SER B CA 1
ATOM 1766 C C . SER B 1 102 ? 7.965 13.102 5.105 1 92.38 102 SER B C 1
ATOM 1768 O O . SER B 1 102 ? 7.145 13.992 5.336 1 92.38 102 SER B O 1
ATOM 1770 N N . SER B 1 103 ? 7.934 11.852 5.559 1 94.94 103 SER B N 1
ATOM 1771 C CA . SER B 1 103 ? 6.809 11.438 6.395 1 94.94 103 SER B CA 1
ATOM 1772 C C . SER B 1 103 ? 6.809 12.172 7.727 1 94.94 103 SER B C 1
ATOM 1774 O O . SER B 1 103 ? 5.754 12.578 8.219 1 94.94 103 SER B O 1
ATOM 1776 N N . GLU B 1 104 ? 7.957 12.391 8.312 1 96 104 GLU B N 1
ATOM 1777 C CA . GLU B 1 104 ? 8.023 13.062 9.609 1 96 104 GLU B CA 1
ATOM 1778 C C . GLU B 1 104 ? 7.578 14.523 9.5 1 96 104 GLU B C 1
ATOM 1780 O O . GLU B 1 104 ? 6.906 15.039 10.391 1 96 104 GLU B O 1
ATOM 1785 N N . GLU B 1 105 ? 7.988 15.148 8.477 1 96.44 105 GLU B N 1
ATOM 1786 C CA . GLU B 1 105 ? 7.512 16.5 8.234 1 96.44 105 GLU B CA 1
ATOM 1787 C C . GLU B 1 105 ? 5.996 16.531 8.062 1 96.44 105 GLU B C 1
ATOM 1789 O O . GLU B 1 105 ? 5.32 17.406 8.609 1 96.44 105 GLU B O 1
ATOM 1794 N N . ALA B 1 106 ? 5.488 15.625 7.27 1 96.94 106 ALA B N 1
ATOM 1795 C CA . ALA B 1 106 ? 4.047 15.539 7.055 1 96.94 106 ALA B CA 1
ATOM 1796 C C . ALA B 1 106 ? 3.307 15.328 8.367 1 96.94 106 ALA B C 1
ATOM 1798 O O . ALA B 1 106 ? 2.248 15.922 8.594 1 96.94 106 ALA B O 1
ATOM 1799 N N . VAL B 1 107 ? 3.854 14.477 9.195 1 98.06 107 VAL B N 1
ATOM 1800 C CA . VAL B 1 107 ? 3.271 14.227 10.508 1 98.06 107 VAL B CA 1
ATOM 1801 C C . VAL B 1 107 ? 3.213 15.531 11.305 1 98.06 107 VAL B C 1
ATOM 1803 O O . VAL B 1 107 ? 2.184 15.852 11.906 1 98.06 107 VAL B O 1
ATOM 1806 N N . SER B 1 108 ? 4.273 16.234 11.32 1 98 108 SER B N 1
ATOM 1807 C CA . SER B 1 108 ? 4.34 17.5 12.047 1 98 108 SER B CA 1
ATOM 1808 C C . SER B 1 108 ? 3.305 18.484 11.523 1 98 108 SER B C 1
ATOM 1810 O O . SER B 1 108 ? 2.625 19.156 12.305 1 98 108 SER B O 1
ATOM 1812 N N . VAL B 1 109 ? 3.217 18.578 10.273 1 97.19 109 VAL B N 1
ATOM 1813 C CA . VAL B 1 109 ? 2.25 19.453 9.633 1 97.19 109 VAL B CA 1
ATOM 1814 C C . VAL B 1 109 ? 0.834 19.078 10.062 1 97.19 109 VAL B C 1
ATOM 1816 O O . VAL B 1 109 ? 0.033 19.938 10.414 1 97.19 109 VAL B O 1
ATOM 1819 N N . ALA B 1 110 ? 0.523 17.797 10 1 97.69 110 ALA B N 1
ATOM 1820 C CA . ALA B 1 110 ? -0.806 17.312 10.367 1 97.69 110 ALA B CA 1
ATOM 1821 C C . ALA B 1 110 ? -1.123 17.609 11.82 1 97.69 110 ALA B C 1
ATOM 1823 O O . ALA B 1 110 ? -2.211 18.109 12.141 1 97.69 110 ALA B O 1
ATOM 1824 N N . LEU B 1 111 ? -0.204 17.312 12.664 1 97.25 111 LEU B N 1
ATOM 1825 C CA . LEU B 1 111 ? -0.404 17.531 14.094 1 97.25 111 LEU B CA 1
ATOM 1826 C C . LEU B 1 111 ? -0.62 19 14.406 1 97.25 111 LEU B C 1
ATOM 1828 O O . LEU B 1 111 ? -1.495 19.359 15.203 1 97.25 111 LEU B O 1
ATOM 1832 N N . ASN B 1 112 ? 0.161 19.828 13.844 1 96.69 112 ASN B N 1
ATOM 1833 C CA . ASN B 1 112 ? 0.034 21.281 14.055 1 96.69 112 ASN B CA 1
ATOM 1834 C C . ASN B 1 112 ? -1.312 21.797 13.555 1 96.69 112 ASN B C 1
ATOM 1836 O O . ASN B 1 112 ? -1.943 22.625 14.219 1 96.69 112 ASN B O 1
ATOM 1840 N N . ALA B 1 113 ? -1.718 21.328 12.422 1 96 113 ALA B N 1
ATOM 1841 C CA . ALA B 1 113 ? -3 21.734 11.859 1 96 113 ALA B CA 1
ATOM 1842 C C . ALA B 1 113 ? -4.156 21.312 12.758 1 96 113 ALA B C 1
ATOM 1844 O O . ALA B 1 113 ? -5.102 22.078 12.961 1 96 113 ALA B O 1
ATOM 1845 N N . GLU B 1 114 ? -4.117 20.109 13.219 1 94.25 114 GLU B N 1
ATOM 1846 C CA . GLU B 1 114 ? -5.164 19.641 14.125 1 94.25 114 GLU B CA 1
ATOM 1847 C C . GLU B 1 114 ? -5.191 20.453 15.406 1 94.25 114 GLU B C 1
ATOM 1849 O O . GLU B 1 114 ? -6.262 20.766 15.93 1 94.25 114 GLU B O 1
ATOM 1854 N N . HIS B 1 115 ? -4.023 20.719 15.945 1 93.12 115 HIS B N 1
ATOM 1855 C CA . HIS B 1 115 ? -3.922 21.531 17.156 1 93.12 115 HIS B CA 1
ATOM 1856 C C . HIS B 1 115 ? -4.504 22.922 16.938 1 93.12 115 HIS B C 1
ATOM 1858 O O . HIS B 1 115 ? -5.254 23.422 17.781 1 93.12 115 HIS B O 1
ATOM 1864 N N . SER B 1 116 ? -4.184 23.531 15.844 1 91.88 116 SER B N 1
ATOM 1865 C CA . SER B 1 116 ? -4.672 24.859 15.516 1 91.88 116 SER B CA 1
ATOM 1866 C C . SER B 1 116 ? -6.188 24.875 15.336 1 91.88 116 SER B C 1
ATOM 1868 O O . SER B 1 116 ? -6.863 25.812 15.742 1 91.88 116 SER B O 1
ATOM 1870 N N . PHE B 1 117 ? -6.684 23.875 14.703 1 87.81 117 PHE B N 1
ATOM 1871 C CA . PHE B 1 117 ? -8.117 23.766 14.469 1 87.81 117 PHE B CA 1
ATOM 1872 C C . PHE B 1 117 ? -8.875 23.625 15.781 1 87.81 117 PHE B C 1
ATOM 1874 O O . PHE B 1 117 ? -9.922 24.25 15.969 1 87.81 117 PHE B O 1
ATOM 1881 N N . ARG B 1 118 ? -8.445 22.859 16.578 1 86.5 118 ARG B N 1
ATOM 1882 C CA . ARG B 1 118 ? -9.086 22.641 17.875 1 86.5 118 ARG B CA 1
ATOM 1883 C C . ARG B 1 118 ? -9.039 23.906 18.719 1 86.5 118 ARG B C 1
ATOM 1885 O O . ARG B 1 118 ? -9.984 24.203 19.453 1 86.5 118 ARG B O 1
ATOM 1892 N N . SER B 1 119 ? -7.945 24.609 18.641 1 86.06 119 SER B N 1
ATOM 1893 C CA . SER B 1 119 ? -7.785 25.828 19.422 1 86.06 119 SER B CA 1
ATOM 1894 C C . SER B 1 119 ? -8.656 26.953 18.859 1 86.06 119 SER B C 1
ATOM 1896 O O . SER B 1 119 ? -9.008 27.891 19.578 1 86.06 119 SER B O 1
ATOM 1898 N N . ALA B 1 120 ? -8.945 27 17.625 1 80.38 120 ALA B N 1
ATOM 1899 C CA . ALA B 1 120 ? -9.766 28.016 16.984 1 80.38 120 ALA B CA 1
ATOM 1900 C C . ALA B 1 120 ? -11.25 27.797 17.266 1 80.38 120 ALA B C 1
ATOM 1902 O O . ALA B 1 120 ? -12.062 28.719 17.109 1 80.38 120 ALA B O 1
ATOM 1903 N N . ARG B 1 121 ? -11.789 26.625 17.484 1 72.19 121 ARG B N 1
ATOM 1904 C CA . ARG B 1 121 ? -13.195 26.359 17.797 1 72.19 121 ARG B CA 1
ATOM 1905 C C . ARG B 1 121 ? -13.539 26.781 19.219 1 72.19 121 ARG B C 1
ATOM 1907 O O . ARG B 1 121 ? -12.977 26.25 20.172 1 72.19 121 ARG B O 1
ATOM 1914 N N . PRO B 1 122 ? -13.977 27.969 19.375 1 59.97 122 PRO B N 1
ATOM 1915 C CA . PRO B 1 122 ? -14.438 28.391 20.703 1 59.97 122 PRO B CA 1
ATOM 1916 C C . PRO B 1 122 ? -15.359 27.375 21.359 1 59.97 122 PRO B C 1
ATOM 1918 O O . PRO B 1 122 ? -16.078 26.656 20.672 1 59.97 122 PRO B O 1
ATOM 1921 N N . GLY B 1 123 ? -15.023 26.656 22.391 1 43.81 123 GLY B N 1
ATOM 1922 C CA . GLY B 1 123 ? -16.062 26 23.172 1 43.81 123 GLY B CA 1
ATOM 1923 C C . GLY B 1 123 ? -17.328 26.828 23.281 1 43.81 123 GLY B C 1
ATOM 1924 O O . GLY B 1 123 ? -17.312 28.047 23.094 1 43.81 123 GLY B O 1
#

Radius of gyration: 23.86 Å; Cα contacts (8 Å, |Δi|>4): 194; chains: 2; bounding box: 57×59×86 Å

Sequence (246 aa):
MAMESALLQNEQQCTLFPTWAQLKQQLSRVFPPLNQAYRIQSRFLATQQGKKDLLDYVQELRTLIAGTAADPLPEAITLTVFMEGLRTSAGRTEVFRVHSSSSEEAVSVALNAEHSFRSARPGMAMESALLQNEQQCTLFPTWAQLKQQLSRVFPPLNQAYRIQSRFLATQQGKKDLLDYVQELRTLIAGTAADPLPEAITLTVFMEGLRTSAGRTEVFRVHSSSSEEAVSVALNAEHSFRSARPG

pLDDT: mean 78.14, std 22.41, range [33.16, 98.06]

Foldseek 3Di:
DPDPPPPPPPPPPPPP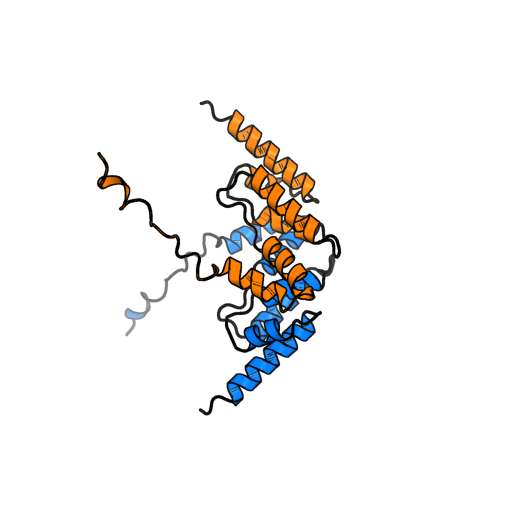DPDPVRVLVVVCVVVDDVSVLVVLVVCLQVQACPPHDLVVSVVVNVVSQVVNVVPHDDQVSSQVSSLVRYDPDQLNVQLVVVVDPGNVVSSVSSVVRRVVVVVPPDD/DPPPPPPPPPPVPPPPDPDPVRVLVVVCVVVDDVSVLVVLVVCLQVQACPPHDLVVSVVVNVVSQVVNVVPHDDQVSSQVSSLVRYDPDQLNVQLVVVVDPGNVVSSVSSVVRVVVVVVPPDD

Secondary structure (DSSP, 8-state):
--GGGSTTT------SS--HHHHHHHHHHHS-HHHHHHHHHHHHHH---TTS-HHHHHHHHHHHHHTTTTSPPPHHHHHHHHHHHPPSSHHHHHHHHHT-SSHHHHHHHHHHHHHHHHHHS--/--GGGSTTT------SS--HHHHHHHHHHHS-HHHHHHHHHHHHHH---TTS-HHHHHHHHHHHHHTTTTSPPPHHHHHHHHHHHPPSSHHHHHHHHHT-SSHHHHHHHHHHHHHHHHHHS--

Nearest PDB structures (foldseek):
  7n9v-assembly1_C  TM=6.615E-01  e=1.876E-01  Human immunodeficiency virus 1
  8gdv-assembly1_F  TM=6.711E-01  e=7.758E-01  Human immunodeficiency virus 1
  7r24-assembly1_A  TM=5.523E-01  e=7.329E-01  Rattus norvegicus
  6sie-assembly2_C  TM=7.672E-01  e=2.397E-01  Drosophila melanogaster
  7n9v-assembly1_C  TM=6.612E-01  e=1.801E-01  Human immunodeficiency virus 1

Solvent-accessible surface area (backbone atoms only — not comparable to full-atom values): 14192 Å² total; per-residue (Å²): 137,74,77,74,66,67,74,72,63,72,69,66,70,76,67,76,62,62,48,70,68,46,45,52,52,51,52,35,63,77,57,40,73,75,36,49,59,46,49,45,51,51,49,50,72,64,48,60,28,69,88,47,52,68,69,59,36,52,50,52,51,51,54,40,53,60,72,32,60,93,59,69,73,55,56,69,56,53,27,47,43,54,62,70,18,48,45,97,47,60,19,41,55,47,31,70,68,70,60,57,89,38,40,67,55,32,49,51,46,20,53,51,36,41,51,52,51,60,69,66,53,74,128,136,72,78,75,64,65,73,72,64,69,69,66,70,77,68,76,64,62,48,71,71,46,45,53,52,51,52,35,60,78,58,41,71,76,38,50,58,44,49,44,50,50,48,51,72,64,48,59,29,70,90,50,52,69,70,59,37,52,50,51,51,50,54,40,54,59,71,31,60,93,59,67,74,55,57,68,55,53,28,46,42,52,62,70,19,48,46,96,46,62,19,43,55,47,32,69,68,71,59,58,91,38,39,69,56,31,50,52,47,18,52,51,35,42,52,51,53,58,69,65,53,72,129

InterPro domains:
  IPR005162 Retrotransposon-derived protein PEG10, N-terminal capsid-like domain [PF03732] (10-88)